Protein AF-A0A936X2A7-F1 (afdb_monomer_lite)

Structure (mmCIF, N/CA/C/O backbone):
data_AF-A0A936X2A7-F1
#
_entry.id   AF-A0A936X2A7-F1
#
loop_
_atom_site.group_PDB
_atom_site.id
_atom_site.type_symbol
_atom_site.label_atom_id
_atom_site.label_alt_id
_atom_site.label_comp_id
_atom_site.label_asym_id
_atom_site.label_entity_id
_atom_site.label_seq_id
_atom_site.pdbx_PDB_ins_code
_atom_site.Cartn_x
_atom_site.Cartn_y
_atom_site.Cartn_z
_atom_site.occupancy
_atom_site.B_iso_or_equiv
_atom_site.auth_seq_id
_atom_site.auth_comp_id
_atom_site.auth_asym_id
_atom_site.auth_atom_id
_atom_site.pdbx_PDB_model_num
ATOM 1 N N . MET A 1 1 ? 14.773 -1.023 -42.904 1.00 54.78 1 MET A N 1
ATOM 2 C CA . MET A 1 1 ? 13.687 -0.505 -42.043 1.00 54.78 1 MET A CA 1
ATOM 3 C C . MET A 1 1 ? 14.053 -0.816 -40.595 1.00 54.78 1 MET A C 1
ATOM 5 O O . MET A 1 1 ? 14.471 -1.934 -40.331 1.00 54.78 1 MET A O 1
ATOM 9 N N . LYS A 1 2 ? 14.035 0.177 -39.703 1.00 66.19 2 LYS A N 1
ATOM 10 C CA . LYS A 1 2 ? 14.426 0.043 -38.287 1.00 66.19 2 LYS A CA 1
ATOM 11 C C . LYS A 1 2 ? 13.314 -0.691 -37.526 1.00 66.19 2 LYS A C 1
ATOM 13 O O . LYS A 1 2 ? 12.154 -0.342 -37.729 1.00 66.19 2 LYS A O 1
ATOM 18 N N . LYS A 1 3 ? 13.641 -1.698 -36.704 1.00 70.62 3 LYS A N 1
ATOM 19 C CA . LYS A 1 3 ? 12.647 -2.423 -35.892 1.00 70.62 3 LYS A CA 1
ATOM 20 C C . LYS A 1 3 ? 12.709 -1.928 -34.448 1.00 70.62 3 LYS A C 1
ATOM 22 O O . LYS A 1 3 ? 13.783 -1.926 -33.846 1.00 70.62 3 LYS A O 1
ATOM 27 N N . ASP A 1 4 ? 11.563 -1.497 -33.926 1.00 74.62 4 ASP A N 1
ATOM 28 C CA . ASP A 1 4 ? 11.406 -0.996 -32.559 1.00 74.62 4 ASP A CA 1
ATOM 29 C C . ASP A 1 4 ? 10.736 -2.071 -31.689 1.00 74.62 4 ASP A C 1
ATOM 31 O O . ASP A 1 4 ? 9.655 -2.570 -32.010 1.00 74.62 4 ASP A O 1
ATOM 35 N N . VAL A 1 5 ? 11.372 -2.413 -30.573 1.00 74.31 5 VAL A N 1
ATOM 36 C CA . VAL A 1 5 ? 10.913 -3.405 -29.596 1.00 74.31 5 VAL A CA 1
ATOM 37 C C . VAL A 1 5 ? 10.869 -2.751 -28.221 1.00 74.31 5 VAL A C 1
ATOM 39 O O . VAL A 1 5 ? 11.749 -1.984 -27.857 1.00 74.31 5 VAL A O 1
ATOM 42 N N . TYR A 1 6 ? 9.847 -3.047 -27.437 1.00 74.50 6 TYR A N 1
ATOM 43 C CA . TYR A 1 6 ? 9.695 -2.601 -26.062 1.00 74.50 6 TYR A CA 1
ATOM 44 C C . TYR A 1 6 ? 10.254 -3.635 -25.104 1.00 74.50 6 TYR A C 1
ATOM 46 O O . TYR A 1 6 ? 9.889 -4.804 -25.170 1.00 74.50 6 TYR A O 1
ATOM 54 N N . PHE A 1 7 ? 11.093 -3.188 -24.181 1.00 76.69 7 PHE A N 1
ATOM 55 C CA . PHE A 1 7 ? 11.526 -3.969 -23.037 1.00 76.69 7 PHE A CA 1
ATOM 56 C C . PHE A 1 7 ? 10.792 -3.507 -21.779 1.00 76.69 7 PHE A C 1
ATOM 58 O O . PHE A 1 7 ? 10.693 -2.306 -21.504 1.00 76.69 7 PHE A O 1
ATOM 65 N N . THR A 1 8 ? 10.300 -4.472 -21.008 1.00 70.06 8 THR A N 1
ATOM 66 C CA . THR A 1 8 ? 9.754 -4.249 -19.669 1.00 70.06 8 THR A CA 1
ATOM 67 C C . THR A 1 8 ? 10.173 -5.385 -18.730 1.00 70.06 8 THR A C 1
ATOM 69 O O . THR A 1 8 ? 9.967 -6.545 -19.079 1.00 70.06 8 THR A O 1
ATOM 72 N N . PRO A 1 9 ? 10.764 -5.095 -17.556 1.00 67.00 9 PRO A N 1
ATOM 73 C CA . PRO A 1 9 ? 11.109 -6.092 -16.547 1.00 67.00 9 PRO A CA 1
ATOM 74 C C . PRO A 1 9 ? 9.924 -6.465 -15.636 1.00 67.00 9 PRO A C 1
ATOM 76 O O . PRO A 1 9 ? 10.032 -7.439 -14.893 1.00 67.00 9 PRO A O 1
ATOM 79 N N . GLY A 1 10 ? 8.808 -5.720 -15.676 1.00 68.62 10 GLY A N 1
ATOM 80 C CA . GLY A 1 10 ? 7.641 -5.927 -14.808 1.00 68.62 10 GLY A CA 1
ATOM 81 C C . GLY A 1 10 ? 6.769 -4.672 -14.645 1.00 68.62 10 GLY A C 1
ATOM 82 O O . GLY A 1 10 ? 6.746 -3.806 -15.518 1.00 68.62 10 GLY A O 1
ATOM 83 N N . PHE A 1 11 ? 6.048 -4.570 -13.525 1.00 64.06 11 PHE A N 1
ATOM 84 C CA . PHE A 1 11 ? 5.190 -3.414 -13.187 1.00 64.06 11 PHE A CA 1
ATOM 85 C C . PHE A 1 11 ? 5.736 -2.562 -12.028 1.00 64.06 11 PHE A C 1
ATOM 87 O O . PHE A 1 11 ? 5.451 -1.370 -11.946 1.00 64.06 11 PHE A O 1
ATOM 94 N N . TYR A 1 12 ? 6.565 -3.155 -11.167 1.00 62.16 12 TYR A N 1
ATOM 95 C CA . TYR A 1 12 ? 6.952 -2.603 -9.868 1.00 62.16 12 TYR A CA 1
ATOM 96 C C . TYR A 1 12 ? 8.445 -2.260 -9.810 1.00 62.16 12 TYR A C 1
ATOM 98 O O . TYR A 1 12 ? 9.231 -2.906 -9.119 1.00 62.16 12 TYR A O 1
ATOM 106 N N . TYR A 1 13 ? 8.868 -1.251 -10.569 1.00 64.62 13 TYR A N 1
ATOM 107 C CA . TYR A 1 13 ? 10.266 -0.822 -10.580 1.00 64.62 13 TYR A CA 1
ATOM 108 C C . TYR A 1 13 ? 10.403 0.684 -10.860 1.00 64.62 13 TYR A C 1
ATOM 110 O O . TYR A 1 13 ? 9.544 1.309 -11.484 1.00 64.62 13 TYR A O 1
ATOM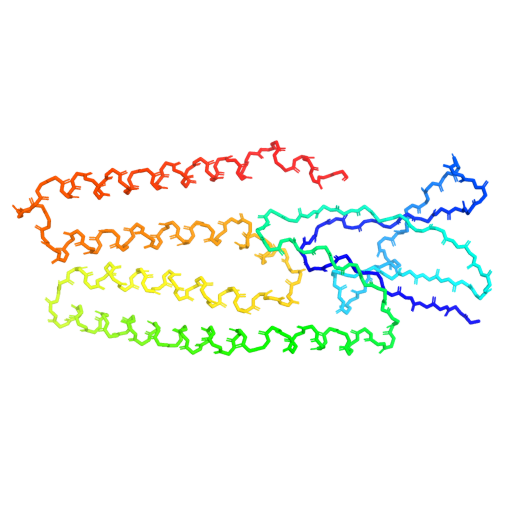 118 N N . ARG A 1 14 ? 11.522 1.263 -10.420 1.00 62.94 14 ARG A N 1
ATOM 119 C CA . ARG A 1 14 ? 11.889 2.677 -10.542 1.00 62.94 14 ARG A CA 1
ATOM 120 C C . ARG A 1 14 ? 13.235 2.815 -11.271 1.00 62.94 14 ARG A C 1
ATOM 122 O O . ARG A 1 14 ? 14.048 1.892 -11.281 1.00 62.94 14 ARG A O 1
ATOM 129 N N . ASN A 1 15 ? 13.460 3.978 -11.885 1.00 59.28 15 ASN A N 1
ATOM 130 C CA . ASN A 1 15 ? 14.743 4.399 -12.470 1.00 59.28 15 ASN A CA 1
ATOM 131 C C . ASN A 1 15 ? 15.360 3.402 -13.467 1.00 59.28 15 ASN A C 1
ATOM 133 O O . ASN A 1 15 ? 16.531 3.056 -13.361 1.00 59.28 15 ASN A O 1
ATOM 137 N N . MET A 1 16 ? 14.585 2.943 -14.461 1.00 67.25 16 MET A N 1
ATOM 138 C CA . MET A 1 16 ? 15.167 2.100 -15.511 1.00 67.25 16 MET A CA 1
ATOM 139 C C . MET A 1 16 ? 16.019 2.907 -16.492 1.00 67.25 16 MET A C 1
ATOM 141 O O . MET A 1 16 ? 15.494 3.787 -17.187 1.00 67.25 16 MET A O 1
ATOM 145 N N . VAL A 1 17 ? 17.279 2.490 -16.625 1.00 66.81 17 VAL A N 1
ATOM 146 C CA . VAL A 1 17 ? 18.242 2.942 -17.634 1.00 66.81 17 VAL A CA 1
ATOM 147 C C . VAL A 1 17 ? 18.672 1.751 -18.492 1.00 66.81 17 VAL A C 1
ATOM 149 O O . VAL A 1 17 ? 19.008 0.687 -17.971 1.00 66.81 17 VAL A O 1
ATOM 152 N N . ILE A 1 18 ? 18.670 1.927 -19.817 1.00 68.44 18 ILE A N 1
ATOM 153 C CA . ILE A 1 18 ? 19.185 0.925 -20.759 1.00 68.44 18 ILE A CA 1
ATOM 154 C C . ILE A 1 18 ? 20.526 1.390 -21.316 1.00 68.44 18 ILE A C 1
ATOM 156 O O . ILE A 1 18 ? 20.650 2.490 -21.856 1.00 68.44 18 ILE A O 1
ATOM 160 N N . TYR A 1 19 ? 21.512 0.507 -21.248 1.00 72.75 19 TYR A N 1
ATOM 161 C CA . TYR A 1 19 ? 22.824 0.664 -21.850 1.00 72.75 19 TYR A CA 1
ATOM 162 C C . TYR A 1 19 ? 22.927 -0.218 -23.090 1.00 72.75 19 TYR A C 1
ATOM 164 O O . TYR A 1 19 ? 22.526 -1.383 -23.072 1.00 72.75 19 TYR A O 1
ATOM 172 N N . LYS A 1 20 ? 23.498 0.324 -24.167 1.00 68.62 20 LYS A N 1
ATOM 173 C CA . LYS A 1 20 ? 23.840 -0.446 -25.369 1.00 68.62 20 LYS A CA 1
ATOM 174 C C . LYS A 1 20 ? 25.332 -0.787 -25.352 1.00 68.62 20 LYS A C 1
ATOM 176 O O . LYS A 1 20 ? 26.160 0.115 -25.240 1.00 68.62 20 LYS A O 1
ATOM 181 N N . GLY A 1 21 ? 25.656 -2.072 -25.470 1.00 65.44 21 GLY A N 1
ATOM 182 C CA . GLY A 1 21 ? 27.010 -2.609 -25.609 1.00 65.44 21 GLY A CA 1
ATOM 183 C C . GLY A 1 21 ? 27.232 -3.250 -26.984 1.00 65.44 21 GLY A C 1
ATOM 184 O O . GLY A 1 21 ? 26.299 -3.772 -27.602 1.00 65.44 21 GLY A O 1
ATOM 185 N N . HIS A 1 22 ? 28.475 -3.206 -27.469 1.00 61.19 22 HIS A N 1
ATOM 186 C CA . HIS A 1 22 ? 28.879 -3.863 -28.715 1.00 61.19 22 HIS A CA 1
ATOM 187 C C . HIS A 1 22 ? 29.393 -5.285 -28.416 1.00 61.19 22 HIS A C 1
ATOM 189 O O . HIS A 1 22 ? 30.193 -5.435 -27.493 1.00 61.19 22 HIS A O 1
ATOM 195 N N . PRO A 1 23 ? 29.005 -6.319 -29.190 1.00 59.12 23 PRO A N 1
ATOM 196 C CA . PRO A 1 23 ? 29.416 -7.710 -28.949 1.00 59.12 23 PRO A CA 1
ATOM 197 C C . PRO A 1 23 ? 30.934 -7.976 -28.902 1.00 59.12 23 PRO A C 1
ATOM 199 O O . PRO A 1 23 ? 31.336 -8.917 -28.230 1.00 59.12 23 PRO A O 1
ATOM 202 N N . ASP A 1 24 ? 31.767 -7.145 -29.543 1.00 57.91 24 ASP A N 1
ATOM 203 C CA . ASP A 1 24 ? 33.228 -7.333 -29.633 1.00 57.91 24 ASP A CA 1
ATOM 204 C C . ASP A 1 24 ? 34.040 -6.479 -28.649 1.00 57.91 24 ASP A C 1
ATOM 206 O O . ASP A 1 24 ? 35.265 -6.573 -28.605 1.00 57.91 24 ASP A O 1
ATOM 210 N N . SER A 1 25 ? 33.397 -5.632 -27.838 1.00 50.56 25 SER A N 1
ATOM 211 C CA . SER A 1 25 ? 34.131 -4.821 -26.870 1.00 50.56 25 SER A CA 1
ATOM 212 C C . SER A 1 25 ? 33.381 -4.683 -25.557 1.00 50.56 25 SER A C 1
ATOM 214 O O . SER A 1 25 ? 32.633 -3.738 -25.315 1.00 50.56 25 SER A O 1
ATOM 216 N N . MET A 1 26 ? 33.646 -5.634 -24.665 1.00 50.66 26 MET A N 1
ATOM 217 C CA . MET A 1 26 ? 33.150 -5.653 -23.286 1.00 50.66 26 MET A CA 1
ATOM 218 C C . MET A 1 26 ? 33.695 -4.483 -22.433 1.00 50.66 26 MET A C 1
ATOM 220 O O . MET A 1 26 ? 33.290 -4.327 -21.286 1.00 50.66 26 MET A O 1
ATOM 224 N N . LYS A 1 27 ? 34.629 -3.671 -22.965 1.00 49.19 27 LYS A N 1
ATOM 225 C CA . LYS A 1 27 ? 35.391 -2.657 -22.211 1.00 49.19 27 LYS A CA 1
ATOM 226 C C . LYS A 1 27 ? 35.275 -1.210 -22.702 1.00 49.19 27 LYS A C 1
ATOM 228 O O . LYS A 1 27 ? 35.757 -0.328 -21.998 1.00 49.19 27 LYS A O 1
ATOM 233 N N . THR A 1 28 ? 34.640 -0.913 -23.836 1.00 44.69 28 THR A N 1
ATOM 234 C CA . THR A 1 28 ? 34.571 0.476 -24.330 1.00 44.69 28 THR A CA 1
ATOM 235 C C . THR A 1 28 ? 33.140 0.969 -24.483 1.00 44.69 28 THR A C 1
ATOM 237 O O . THR A 1 28 ? 32.452 0.686 -25.459 1.00 44.69 28 THR A O 1
ATOM 240 N N . THR A 1 29 ? 32.756 1.777 -23.494 1.00 45.56 29 THR A N 1
ATOM 241 C CA . THR A 1 29 ? 31.684 2.776 -23.542 1.00 45.56 29 THR A CA 1
ATOM 242 C C . THR A 1 29 ? 30.265 2.207 -23.595 1.00 45.56 29 THR A C 1
ATOM 244 O O . THR A 1 29 ? 29.601 2.215 -24.629 1.00 45.56 29 THR A O 1
ATOM 247 N N . PHE A 1 30 ? 29.747 1.821 -22.425 1.00 51.78 30 PHE A N 1
ATOM 248 C CA . PHE A 1 30 ? 28.305 1.750 -22.198 1.00 51.78 30 PHE A CA 1
ATOM 249 C C . PHE A 1 30 ? 27.706 3.132 -22.474 1.00 51.78 30 PHE A C 1
ATOM 251 O O . PHE A 1 30 ? 27.882 4.064 -21.691 1.00 51.78 30 PHE A O 1
ATOM 258 N N . ARG A 1 31 ? 27.024 3.299 -23.608 1.00 54.50 31 ARG A N 1
ATOM 259 C CA . ARG A 1 31 ? 26.248 4.517 -23.851 1.00 54.50 31 ARG A CA 1
ATOM 260 C C . ARG A 1 31 ? 24.855 4.292 -23.287 1.00 54.50 31 ARG A C 1
ATOM 262 O O . ARG A 1 31 ? 24.118 3.441 -23.790 1.00 54.50 31 ARG A O 1
ATOM 269 N N . ALA A 1 32 ? 24.525 5.034 -22.232 1.00 56.69 32 ALA A N 1
ATOM 270 C CA . ALA A 1 32 ? 23.154 5.140 -21.761 1.00 56.69 32 ALA A CA 1
ATOM 271 C C . ALA A 1 32 ? 22.302 5.694 -22.907 1.00 56.69 32 ALA A C 1
ATOM 273 O O . ALA A 1 32 ? 22.632 6.726 -23.500 1.00 56.69 32 ALA A O 1
ATOM 274 N N . LEU A 1 33 ? 21.238 4.980 -23.260 1.00 58.56 33 LEU A N 1
ATOM 275 C CA . LEU A 1 33 ? 20.271 5.476 -24.227 1.00 58.56 33 LEU A CA 1
ATOM 276 C C . LEU A 1 33 ? 19.481 6.608 -23.555 1.00 58.56 33 LEU A C 1
ATOM 278 O O . LEU A 1 33 ? 18.885 6.370 -22.503 1.00 58.56 33 LEU A O 1
ATOM 282 N N . PRO A 1 34 ? 19.479 7.830 -24.118 1.00 55.34 34 PRO A N 1
ATOM 283 C CA . PRO A 1 34 ? 18.803 8.960 -23.498 1.00 55.34 34 PRO A CA 1
ATOM 284 C C . PRO A 1 34 ? 17.306 8.676 -23.348 1.00 55.34 34 PRO A C 1
ATOM 286 O O . PRO A 1 34 ? 16.652 8.205 -24.280 1.00 55.34 34 PRO A O 1
ATOM 289 N N . ASP A 1 35 ? 16.760 9.012 -22.180 1.00 54.41 35 ASP A N 1
ATOM 290 C CA . ASP A 1 35 ? 15.361 8.782 -21.801 1.00 54.41 35 ASP A CA 1
ATOM 291 C C . ASP A 1 35 ? 14.347 9.292 -22.837 1.00 54.41 35 ASP A C 1
ATOM 293 O O . ASP A 1 35 ? 13.286 8.695 -23.000 1.00 54.41 35 ASP A O 1
ATOM 297 N N . SER A 1 36 ? 14.686 10.347 -23.581 1.00 48.66 36 SER A N 1
ATOM 298 C CA . SER A 1 36 ? 13.856 10.940 -24.637 1.00 48.66 36 SER A CA 1
ATOM 299 C C . SER A 1 36 ? 13.591 10.011 -25.829 1.00 48.66 36 SER A C 1
ATOM 301 O O . SER A 1 36 ? 12.626 10.218 -26.558 1.00 48.66 36 SER A O 1
ATOM 303 N N . VAL A 1 37 ? 14.443 9.005 -26.049 1.00 51.38 37 VAL A N 1
ATOM 304 C CA . VAL A 1 37 ? 14.306 8.013 -27.134 1.00 51.38 37 VAL A CA 1
ATOM 305 C C . VAL A 1 37 ? 13.610 6.746 -26.630 1.00 51.38 37 VAL A C 1
ATOM 307 O O . VAL A 1 37 ? 12.943 6.041 -27.385 1.00 51.38 37 VAL A O 1
ATOM 310 N N . THR A 1 38 ? 13.754 6.473 -25.337 1.00 53.88 38 THR A N 1
ATOM 311 C CA . THR A 1 38 ? 13.427 5.186 -24.729 1.00 53.88 38 THR A CA 1
ATOM 312 C C . THR A 1 38 ? 12.080 5.228 -23.995 1.00 53.88 38 THR A C 1
ATOM 314 O O . THR A 1 38 ? 11.368 4.226 -23.984 1.00 53.88 38 THR A O 1
ATOM 317 N N . LYS A 1 39 ? 11.675 6.370 -23.417 1.00 52.72 39 LYS A N 1
ATOM 318 C CA . LYS A 1 39 ? 10.371 6.534 -22.749 1.00 52.72 39 LYS A CA 1
ATOM 319 C C . LYS A 1 39 ? 9.252 6.667 -23.777 1.00 52.72 39 LYS A C 1
ATOM 321 O O . LYS A 1 39 ? 9.244 7.578 -24.600 1.00 52.72 39 LYS A O 1
ATOM 326 N N . SER A 1 40 ? 8.270 5.778 -23.695 1.00 53.84 40 SER A N 1
ATOM 327 C CA . SER A 1 40 ? 7.045 5.886 -24.483 1.00 53.84 40 SER A CA 1
ATOM 328 C C . SER A 1 40 ? 5.927 6.484 -23.650 1.00 53.84 40 SER A C 1
ATOM 330 O O . SER A 1 40 ? 5.723 6.091 -22.504 1.00 53.84 40 SER A O 1
ATOM 332 N N . LYS A 1 41 ? 5.152 7.391 -24.254 1.00 56.38 41 LYS A N 1
ATOM 333 C CA . LYS A 1 41 ? 3.925 7.931 -23.648 1.00 56.38 41 LYS A CA 1
ATOM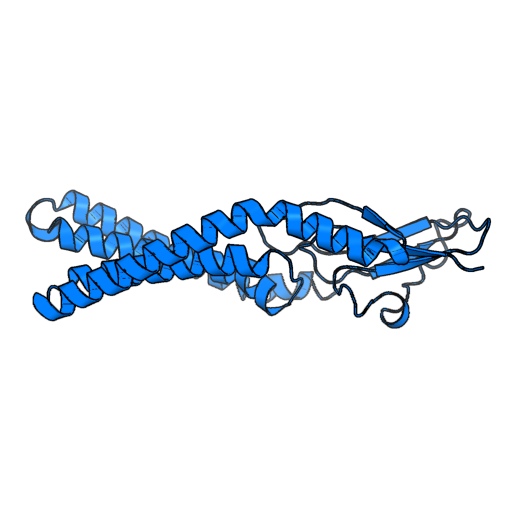 334 C C . LYS A 1 41 ? 2.867 6.850 -23.385 1.00 56.38 41 LYS A C 1
ATOM 336 O O . LYS A 1 41 ? 1.975 7.082 -22.585 1.00 56.38 41 LYS A O 1
ATOM 341 N N . LEU A 1 42 ? 2.947 5.700 -24.066 1.00 55.84 42 LEU A N 1
ATOM 342 C CA . LEU A 1 42 ? 1.970 4.612 -23.939 1.00 55.84 42 LEU A CA 1
ATOM 343 C C . LEU A 1 42 ? 2.159 3.762 -22.679 1.00 55.84 42 LEU A C 1
ATOM 345 O O . LEU A 1 42 ? 1.182 3.214 -22.184 1.00 55.84 42 LEU A O 1
ATOM 349 N N . TYR A 1 43 ? 3.391 3.626 -22.183 1.00 58.97 43 TYR A N 1
ATOM 350 C CA . TYR A 1 43 ? 3.668 2.888 -20.954 1.00 58.97 43 TYR A CA 1
ATOM 351 C C . TYR A 1 43 ? 4.943 3.443 -20.295 1.00 58.97 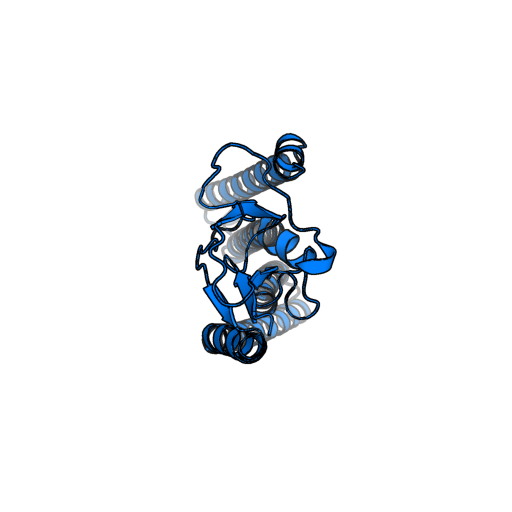43 TYR A C 1
ATOM 353 O O . TYR A 1 43 ? 6.043 3.217 -20.814 1.00 58.97 43 TYR A O 1
ATOM 361 N N . PRO A 1 44 ? 4.829 4.183 -19.175 1.00 60.06 44 PRO A N 1
ATOM 362 C CA . PRO A 1 44 ? 5.982 4.779 -18.491 1.00 60.06 44 PRO A CA 1
ATOM 363 C C . PRO A 1 44 ? 6.922 3.713 -17.900 1.00 60.06 44 PRO A C 1
ATOM 365 O O . PRO A 1 44 ? 8.139 3.925 -17.827 1.00 60.06 44 PRO A O 1
ATOM 368 N N . GLY A 1 45 ? 6.364 2.540 -17.580 1.00 60.47 45 GLY A N 1
ATOM 369 C CA . GLY A 1 45 ? 7.064 1.310 -17.219 1.00 60.47 45 GLY A CA 1
ATOM 370 C C . GLY A 1 45 ? 7.597 0.511 -18.417 1.00 60.47 45 GLY A C 1
ATOM 371 O O . GLY A 1 45 ? 7.756 -0.704 -18.322 1.00 60.47 45 GLY A O 1
ATOM 372 N N . GLY A 1 46 ? 7.874 1.128 -19.561 1.00 62.47 46 GLY A N 1
ATOM 373 C CA . GLY A 1 46 ? 8.518 0.462 -20.693 1.00 62.47 46 GLY A CA 1
ATOM 374 C C . GLY A 1 46 ? 9.676 1.281 -21.238 1.00 62.47 46 GLY A C 1
ATOM 375 O O . GLY A 1 46 ? 9.741 2.505 -21.072 1.00 62.47 46 GLY A O 1
ATOM 376 N N . ARG A 1 47 ? 10.609 0.602 -21.902 1.00 70.31 47 ARG A N 1
ATOM 377 C CA . ARG A 1 47 ? 11.730 1.237 -22.591 1.00 70.31 47 ARG A CA 1
ATOM 378 C C . ARG A 1 47 ? 11.840 0.712 -24.023 1.00 70.31 47 ARG A C 1
ATOM 380 O O . ARG A 1 47 ? 11.933 -0.491 -24.241 1.00 70.31 47 ARG A O 1
ATOM 387 N N . THR A 1 48 ? 11.803 1.616 -24.999 1.00 68.31 48 THR A N 1
ATOM 388 C CA . THR A 1 48 ? 11.930 1.298 -26.427 1.00 68.31 48 THR A CA 1
ATOM 389 C C . THR A 1 48 ? 13.388 1.059 -26.802 1.00 68.31 48 THR A C 1
ATOM 391 O O . THR A 1 48 ? 14.242 1.922 -26.623 1.00 68.31 48 THR A O 1
ATOM 394 N N . ILE A 1 49 ? 13.661 -0.101 -27.376 1.00 74.19 49 ILE A N 1
ATOM 395 C CA . ILE A 1 49 ? 14.934 -0.503 -27.954 1.00 74.19 49 ILE A CA 1
ATOM 396 C C . ILE A 1 49 ? 14.756 -0.558 -29.470 1.00 74.19 49 ILE A C 1
ATOM 398 O O . ILE A 1 49 ? 13.779 -1.114 -29.965 1.00 74.19 49 ILE A O 1
ATOM 402 N N . SER A 1 50 ? 15.715 -0.025 -30.221 1.00 70.00 50 SER A N 1
ATOM 403 C CA . SER A 1 50 ? 15.687 -0.110 -31.679 1.00 70.00 50 SER A CA 1
ATOM 404 C C . SER A 1 50 ? 16.935 -0.772 -32.242 1.00 70.00 50 SER A C 1
ATOM 406 O O . SER A 1 50 ? 18.051 -0.463 -31.817 1.00 70.00 50 SER A O 1
ATOM 408 N N . LEU A 1 51 ? 16.740 -1.620 -33.249 1.00 74.38 51 LEU A N 1
ATOM 409 C CA . LEU A 1 51 ? 17.794 -2.372 -33.932 1.00 74.38 51 LEU A CA 1
ATOM 410 C C . LEU A 1 51 ? 17.678 -2.210 -35.452 1.00 74.38 51 LEU A C 1
ATOM 412 O O . LEU A 1 51 ? 16.571 -2.173 -36.006 1.00 74.38 51 LEU A O 1
ATOM 416 N N . TYR A 1 52 ? 18.823 -2.122 -36.132 1.00 73.38 52 TYR A N 1
ATOM 417 C CA . TYR A 1 52 ? 18.870 -2.216 -37.588 1.00 73.38 52 TYR A CA 1
ATOM 418 C C . TYR A 1 52 ? 18.862 -3.686 -38.049 1.00 73.38 52 TYR A C 1
ATOM 420 O O . TYR A 1 52 ? 19.312 -4.571 -37.320 1.00 73.38 52 TYR A O 1
ATOM 428 N N . PRO A 1 53 ? 18.353 -3.984 -39.260 1.00 70.50 53 PRO A N 1
ATOM 429 C CA . PRO A 1 53 ? 18.367 -5.342 -39.801 1.00 70.50 53 PRO A CA 1
ATOM 430 C C . PRO A 1 53 ? 19.791 -5.915 -39.862 1.00 70.50 53 PRO A C 1
ATOM 432 O O . PRO A 1 53 ? 20.681 -5.283 -40.422 1.00 70.50 53 PRO A O 1
ATOM 435 N N . GLY A 1 54 ? 20.002 -7.102 -39.286 1.00 73.44 54 GLY A N 1
ATOM 436 C CA . GLY A 1 54 ? 21.310 -7.774 -39.242 1.00 73.44 54 GLY A CA 1
ATOM 437 C C . GLY A 1 54 ? 22.267 -7.276 -38.149 1.00 73.44 54 GLY A C 1
ATOM 438 O O . GLY A 1 54 ? 23.327 -7.868 -37.959 1.00 73.44 54 GLY A O 1
ATOM 439 N N . GLU A 1 55 ? 21.899 -6.235 -37.398 1.00 73.81 55 GLU A N 1
ATOM 440 C CA . GLU A 1 55 ? 22.692 -5.729 -36.279 1.00 73.81 55 GLU A CA 1
ATOM 441 C C . GLU A 1 55 ? 22.557 -6.655 -35.060 1.00 73.81 55 GLU A C 1
ATOM 443 O O . GLU A 1 55 ? 21.451 -6.955 -34.605 1.00 73.81 55 GLU A O 1
ATOM 448 N N . LYS A 1 56 ? 23.690 -7.086 -34.497 1.00 72.06 56 LYS A N 1
ATOM 449 C CA . LYS A 1 56 ? 23.745 -7.754 -33.191 1.00 72.06 56 LYS A CA 1
ATOM 450 C C . LYS A 1 56 ? 24.195 -6.735 -32.150 1.00 72.06 56 LYS A C 1
ATOM 452 O O . LYS A 1 56 ? 25.302 -6.214 -32.243 1.00 72.06 56 LYS A O 1
ATOM 457 N N . ALA A 1 57 ? 23.357 -6.466 -31.155 1.00 72.06 57 ALA A N 1
ATOM 458 C CA . ALA A 1 57 ? 23.703 -5.606 -30.027 1.00 72.06 57 ALA A CA 1
ATOM 459 C C . ALA A 1 57 ? 23.332 -6.285 -28.708 1.00 72.06 57 ALA A C 1
ATOM 461 O O . ALA A 1 57 ? 22.357 -7.034 -28.644 1.00 72.06 57 ALA A O 1
ATOM 462 N N . ILE A 1 58 ? 24.109 -6.005 -27.664 1.00 75.31 58 ILE A N 1
ATOM 463 C CA . ILE A 1 58 ? 23.832 -6.465 -26.302 1.00 75.31 58 ILE A CA 1
ATOM 464 C C . ILE A 1 58 ? 23.261 -5.276 -25.533 1.00 75.31 58 ILE A C 1
ATOM 466 O O . ILE A 1 58 ? 23.835 -4.187 -25.559 1.00 75.31 58 ILE A O 1
ATOM 470 N N . PHE A 1 59 ? 22.131 -5.471 -24.859 1.00 73.38 59 PHE A N 1
ATOM 471 C CA . PHE A 1 59 ? 21.514 -4.443 -24.025 1.00 73.38 59 PHE A CA 1
ATOM 472 C C . PHE A 1 59 ? 21.607 -4.847 -22.559 1.00 73.38 59 PHE A C 1
ATOM 474 O O . PHE A 1 59 ? 21.298 -5.983 -22.207 1.00 73.38 59 PHE A O 1
ATOM 481 N N . TYR A 1 60 ? 22.007 -3.902 -21.716 1.00 75.25 60 TYR A N 1
ATOM 482 C CA . TYR A 1 60 ? 22.002 -4.054 -20.266 1.00 75.25 60 TYR A CA 1
ATOM 483 C C . TYR A 1 60 ? 20.948 -3.114 -19.694 1.00 75.25 60 TYR A C 1
ATOM 485 O O . TYR A 1 60 ? 20.925 -1.937 -20.047 1.00 75.25 60 TYR A O 1
ATOM 493 N N . ALA A 1 61 ? 20.075 -3.620 -18.829 1.00 71.50 61 ALA A N 1
ATOM 494 C CA . ALA A 1 61 ? 19.083 -2.812 -18.132 1.00 71.50 61 ALA A CA 1
ATOM 495 C C . ALA A 1 61 ? 19.458 -2.729 -16.651 1.00 71.50 61 ALA A C 1
ATOM 497 O O . ALA A 1 61 ? 19.626 -3.761 -16.005 1.00 71.50 61 ALA A O 1
ATOM 498 N N . SER A 1 62 ? 19.581 -1.509 -16.133 1.00 72.25 62 SER A N 1
ATOM 499 C CA . SER A 1 62 ? 19.642 -1.242 -14.696 1.00 72.25 62 SER A CA 1
ATOM 500 C C . SER A 1 62 ? 18.292 -0.692 -14.261 1.00 72.25 62 SER A C 1
ATOM 502 O O . SER A 1 62 ? 17.751 0.187 -14.933 1.00 72.25 62 SER A O 1
ATOM 504 N N . PHE A 1 63 ? 17.723 -1.236 -13.193 1.00 71.88 63 PHE A N 1
ATOM 505 C CA . PHE A 1 63 ? 16.472 -0.782 -12.594 1.00 71.88 63 PHE A CA 1
ATOM 506 C C . PHE A 1 63 ? 16.446 -1.180 -11.122 1.00 71.88 63 PHE A C 1
ATOM 508 O O . PHE A 1 63 ? 17.051 -2.176 -10.728 1.00 71.88 63 PHE A O 1
ATOM 515 N N . ASN A 1 64 ? 15.698 -0.424 -10.326 1.00 70.44 64 ASN A N 1
ATOM 516 C CA . ASN A 1 64 ? 15.526 -0.697 -8.909 1.00 70.44 64 ASN A CA 1
ATOM 517 C C . ASN A 1 64 ? 14.091 -1.160 -8.652 1.00 70.44 64 ASN A C 1
ATOM 519 O O . ASN A 1 64 ? 13.149 -0.495 -9.076 1.00 70.44 64 ASN A O 1
ATOM 523 N N . PHE A 1 65 ? 13.899 -2.285 -7.967 1.00 67.94 65 PHE A N 1
ATOM 524 C CA . PHE A 1 65 ? 12.561 -2.693 -7.533 1.00 67.94 65 PHE A CA 1
ATOM 525 C C . PHE A 1 65 ? 12.025 -1.729 -6.472 1.00 67.94 65 PHE A C 1
ATOM 527 O O . PHE A 1 65 ? 12.787 -1.239 -5.637 1.00 67.94 65 PHE A O 1
ATOM 534 N N . ILE A 1 66 ? 10.718 -1.467 -6.496 1.00 68.31 66 ILE A N 1
ATOM 535 C CA . ILE A 1 66 ? 10.071 -0.734 -5.399 1.00 68.31 66 ILE A CA 1
ATOM 536 C C . ILE A 1 66 ? 9.979 -1.632 -4.159 1.00 68.31 66 ILE A C 1
ATOM 538 O O . ILE A 1 66 ? 10.066 -2.859 -4.255 1.00 68.31 66 ILE A O 1
ATOM 542 N N . ARG A 1 67 ? 9.799 -1.051 -2.975 1.00 63.81 67 ARG A N 1
ATOM 543 C CA . ARG A 1 67 ? 9.693 -1.822 -1.722 1.00 63.81 67 ARG A CA 1
ATOM 544 C C . ARG A 1 67 ? 8.288 -2.409 -1.529 1.00 63.81 67 ARG A C 1
ATOM 546 O O . ARG A 1 67 ? 7.599 -2.051 -0.585 1.00 63.81 67 ARG A O 1
ATOM 553 N N . THR A 1 68 ? 7.874 -3.318 -2.412 1.00 64.31 68 THR A N 1
ATOM 554 C CA . THR A 1 68 ? 6.624 -4.090 -2.278 1.00 64.31 68 THR A CA 1
ATOM 555 C C . THR A 1 68 ? 6.900 -5.593 -2.183 1.00 64.31 68 THR A C 1
ATOM 557 O O . THR A 1 68 ? 7.898 -6.102 -2.698 1.00 64.31 68 THR A O 1
ATOM 560 N N . ASN A 1 69 ? 5.980 -6.324 -1.551 1.00 59.09 69 ASN A N 1
ATOM 561 C CA . ASN A 1 69 ? 5.976 -7.791 -1.533 1.00 59.09 69 ASN A CA 1
ATOM 562 C C . ASN A 1 69 ? 5.527 -8.397 -2.879 1.00 59.09 69 ASN A C 1
ATOM 564 O O . ASN A 1 69 ? 5.691 -9.593 -3.097 1.00 59.09 69 ASN A O 1
ATOM 568 N N . ALA A 1 70 ? 4.991 -7.582 -3.795 1.00 60.88 70 ALA A N 1
ATOM 569 C CA . ALA A 1 70 ? 4.525 -7.992 -5.122 1.00 60.88 70 ALA A CA 1
ATOM 570 C C . ALA A 1 70 ? 5.585 -7.847 -6.239 1.00 60.88 70 ALA A C 1
ATOM 572 O O . ALA A 1 70 ? 5.241 -7.778 -7.423 1.00 60.88 70 ALA A O 1
ATOM 573 N N . ASN A 1 71 ? 6.877 -7.786 -5.894 1.00 63.00 71 ASN A N 1
ATOM 574 C CA . ASN A 1 71 ? 7.954 -7.670 -6.877 1.00 63.00 71 ASN A CA 1
ATOM 575 C C . ASN A 1 71 ? 8.076 -8.945 -7.716 1.00 63.00 71 ASN A C 1
ATOM 577 O O . ASN A 1 71 ? 8.707 -9.918 -7.311 1.00 63.00 71 ASN A O 1
ATOM 581 N N . ASN A 1 72 ? 7.510 -8.914 -8.919 1.00 63.56 72 ASN A N 1
ATOM 582 C CA . ASN A 1 72 ? 7.675 -9.967 -9.908 1.00 63.56 72 ASN A CA 1
ATOM 583 C C . ASN A 1 72 ? 8.613 -9.505 -11.022 1.00 63.56 72 ASN A C 1
ATOM 585 O O . ASN A 1 72 ? 8.372 -8.489 -11.678 1.00 63.56 72 ASN A O 1
ATOM 589 N N . TYR A 1 73 ? 9.673 -10.283 -11.246 1.00 70.06 73 TYR A N 1
ATOM 590 C CA . TYR A 1 73 ? 10.556 -10.119 -12.393 1.00 70.06 73 TYR A CA 1
ATOM 591 C C . TYR A 1 73 ? 10.046 -10.970 -13.555 1.00 70.06 73 TYR A C 1
ATOM 593 O O . TYR A 1 73 ? 10.261 -12.179 -13.606 1.00 70.06 73 TYR A O 1
ATOM 601 N N . THR A 1 74 ? 9.350 -10.333 -14.492 1.00 71.25 74 THR A N 1
ATOM 602 C CA . THR A 1 74 ? 8.796 -10.987 -15.684 1.00 71.25 74 THR A CA 1
ATOM 603 C C . THR A 1 74 ? 9.233 -10.212 -16.922 1.00 71.25 74 THR A C 1
ATOM 605 O O . THR A 1 74 ? 8.437 -9.446 -17.477 1.00 71.25 74 THR A O 1
ATOM 608 N N . PRO A 1 75 ? 10.506 -10.349 -17.339 1.00 77.75 75 PRO A N 1
ATOM 609 C CA . PRO A 1 75 ? 11.027 -9.615 -18.478 1.00 77.75 75 PRO A CA 1
ATOM 610 C C . PRO A 1 75 ? 10.295 -10.021 -19.757 1.00 77.75 75 PRO A C 1
ATOM 612 O O . PRO A 1 75 ? 10.240 -11.197 -20.115 1.00 77.75 75 PRO A O 1
ATOM 615 N N . ALA A 1 76 ? 9.752 -9.034 -20.462 1.00 75.75 76 ALA A N 1
ATOM 616 C CA . ALA A 1 76 ? 9.088 -9.217 -21.740 1.00 75.75 76 ALA A CA 1
ATOM 617 C C . ALA A 1 76 ? 9.689 -8.283 -22.794 1.00 75.75 76 ALA A C 1
ATOM 619 O O . ALA A 1 76 ? 9.926 -7.096 -22.550 1.00 75.75 76 ALA A O 1
ATOM 620 N N . LEU A 1 77 ? 9.912 -8.844 -23.982 1.00 78.75 77 LEU A N 1
ATOM 621 C CA . LEU A 1 77 ? 10.230 -8.109 -25.200 1.00 78.75 77 LEU A CA 1
ATOM 622 C C . LEU A 1 77 ? 8.978 -8.101 -26.071 1.00 78.75 77 LEU A C 1
ATOM 624 O O . LEU A 1 77 ? 8.516 -9.153 -26.508 1.00 78.75 77 LEU A O 1
ATOM 628 N N . VAL A 1 78 ? 8.411 -6.922 -26.290 1.00 79.00 78 VAL A N 1
ATOM 629 C CA . VAL A 1 78 ? 7.126 -6.751 -26.971 1.00 79.00 78 VAL A CA 1
ATOM 630 C C . VAL A 1 78 ? 7.322 -5.872 -28.191 1.00 79.00 78 VAL A C 1
ATOM 632 O O . VAL A 1 78 ? 7.856 -4.773 -28.106 1.00 79.00 78 VAL A O 1
ATOM 635 N N . GLU A 1 79 ? 6.898 -6.335 -29.356 1.00 79.62 79 GLU A N 1
ATOM 636 C CA . GLU A 1 79 ? 6.950 -5.519 -30.566 1.00 79.62 79 GLU A CA 1
ATOM 637 C C . GLU A 1 79 ? 6.003 -4.310 -30.455 1.00 79.62 79 GLU A C 1
ATOM 639 O O . GLU A 1 79 ? 4.929 -4.401 -29.859 1.00 79.62 79 GLU A O 1
ATOM 644 N N . LYS A 1 80 ? 6.407 -3.158 -31.009 1.00 76.50 80 LYS A N 1
ATOM 645 C CA . LYS A 1 80 ? 5.695 -1.874 -30.864 1.00 76.50 80 LYS A CA 1
ATOM 646 C C . LYS A 1 80 ? 4.204 -1.953 -31.192 1.00 76.50 80 LYS A C 1
ATOM 648 O O . LYS A 1 80 ? 3.395 -1.395 -30.451 1.00 76.50 80 LYS A O 1
ATOM 653 N N . ASP A 1 81 ? 3.850 -2.671 -32.250 1.00 78.25 81 ASP A N 1
ATOM 654 C CA . ASP A 1 81 ? 2.460 -2.798 -32.698 1.00 78.25 81 ASP A CA 1
ATOM 655 C C . ASP A 1 81 ? 1.627 -3.693 -31.766 1.00 78.25 81 ASP A C 1
ATOM 657 O O . ASP A 1 81 ? 0.424 -3.492 -31.604 1.00 78.25 81 ASP A O 1
ATOM 661 N N . PHE A 1 82 ? 2.283 -4.615 -31.057 1.00 78.94 82 PHE A N 1
ATOM 662 C CA . PHE A 1 82 ? 1.661 -5.524 -30.095 1.00 78.94 82 PHE A CA 1
ATOM 663 C C . PHE A 1 82 ? 1.626 -4.975 -28.666 1.00 78.94 82 PHE A C 1
ATOM 665 O O . PHE A 1 82 ? 0.982 -5.573 -27.805 1.00 78.94 82 PHE A O 1
ATOM 672 N N . LEU A 1 83 ? 2.256 -3.826 -28.394 1.00 74.38 83 LEU A N 1
ATOM 673 C CA . LEU A 1 83 ? 2.323 -3.248 -27.050 1.00 74.38 83 LEU A CA 1
ATOM 674 C C . LEU A 1 83 ? 0.932 -3.017 -26.446 1.00 74.38 83 LEU A C 1
ATOM 676 O O . LEU A 1 83 ? 0.694 -3.372 -25.296 1.00 74.38 83 LEU A O 1
ATOM 680 N N . LYS A 1 84 ? -0.006 -2.469 -27.228 1.00 76.69 84 LYS A N 1
ATOM 681 C CA . LYS A 1 84 ? -1.381 -2.222 -26.763 1.00 76.69 84 LYS A CA 1
ATOM 682 C C . LYS A 1 84 ? -2.092 -3.520 -26.382 1.00 76.69 84 LYS A C 1
ATOM 684 O O . LYS A 1 84 ? -2.710 -3.588 -25.324 1.00 76.69 84 LYS A O 1
ATOM 689 N N . HIS A 1 85 ? -1.956 -4.546 -27.219 1.00 80.62 85 HIS A N 1
ATOM 690 C CA . HIS A 1 85 ? -2.539 -5.860 -26.971 1.00 80.62 85 HIS A CA 1
ATOM 691 C C . HIS A 1 85 ? -1.913 -6.529 -25.740 1.00 80.62 85 HIS A C 1
ATOM 693 O O . HIS A 1 85 ? -2.614 -7.129 -24.929 1.00 80.62 85 HIS A O 1
ATOM 699 N N . TRP A 1 86 ? -0.596 -6.400 -25.562 1.00 78.75 86 TRP A N 1
ATOM 700 C CA . TRP A 1 86 ? 0.099 -6.926 -24.390 1.00 78.75 86 TRP A CA 1
ATOM 701 C C . TRP A 1 86 ? -0.382 -6.252 -23.100 1.00 78.75 86 TRP A C 1
ATOM 703 O O . TRP A 1 86 ? -0.740 -6.957 -22.162 1.00 78.75 86 TRP A O 1
ATOM 713 N N . ILE A 1 87 ? -0.495 -4.918 -23.073 1.00 74.25 87 ILE A N 1
ATOM 714 C CA . ILE A 1 87 ? -1.042 -4.177 -21.921 1.00 74.25 87 ILE A CA 1
ATOM 715 C C . ILE A 1 87 ? -2.472 -4.644 -21.605 1.00 74.25 87 ILE A C 1
ATOM 717 O O . ILE A 1 87 ? -2.786 -4.930 -20.451 1.00 74.25 87 ILE A O 1
ATOM 721 N N . GLN A 1 88 ? -3.327 -4.785 -22.623 1.00 76.56 88 GLN A N 1
ATOM 722 C CA . GLN A 1 88 ? -4.691 -5.300 -22.452 1.00 76.56 88 GLN A CA 1
ATOM 723 C C . GLN A 1 88 ? -4.705 -6.726 -21.895 1.00 76.56 88 GLN A C 1
ATOM 725 O O . GLN A 1 88 ? -5.459 -7.011 -20.973 1.00 76.56 88 GLN A O 1
ATOM 730 N N . THR A 1 89 ? -3.838 -7.606 -22.396 1.00 78.25 89 THR A N 1
ATOM 731 C CA . THR A 1 89 ? -3.732 -8.996 -21.923 1.00 78.25 89 THR A CA 1
ATOM 732 C C . THR A 1 89 ? -3.337 -9.056 -20.448 1.00 78.25 89 THR A C 1
ATOM 734 O O . THR A 1 89 ? -3.864 -9.878 -19.703 1.00 78.25 89 THR A O 1
ATOM 737 N N . GLN A 1 90 ? -2.424 -8.186 -20.011 1.00 71.56 90 GLN A N 1
ATOM 738 C CA . GLN A 1 90 ? -2.031 -8.115 -18.603 1.00 71.56 90 GLN A CA 1
ATOM 739 C C . GLN A 1 90 ? -3.173 -7.589 -17.727 1.00 71.56 90 GLN A C 1
ATOM 741 O O . GLN A 1 90 ? -3.428 -8.153 -16.668 1.00 71.56 90 GLN A O 1
ATOM 746 N N . LYS A 1 91 ? -3.924 -6.589 -18.203 1.00 71.12 91 LYS A N 1
ATOM 747 C CA . LYS A 1 91 ? -5.113 -6.081 -17.506 1.00 71.12 91 LYS A CA 1
ATOM 748 C C . LYS A 1 91 ? -6.204 -7.151 -17.358 1.00 71.12 91 LYS A C 1
ATOM 750 O O . LYS A 1 91 ? -6.739 -7.324 -16.272 1.00 71.12 91 LYS A O 1
ATOM 755 N N . ILE A 1 92 ? -6.468 -7.927 -18.412 1.00 72.69 92 ILE A N 1
ATOM 756 C CA . ILE A 1 92 ? -7.448 -9.031 -18.397 1.00 72.69 92 ILE A CA 1
ATOM 757 C C . ILE A 1 92 ? -7.067 -10.114 -17.372 1.00 72.69 92 ILE A C 1
ATOM 759 O O . ILE A 1 92 ? -7.936 -10.732 -16.768 1.00 72.69 92 ILE A O 1
ATOM 763 N N . ARG A 1 93 ? -5.769 -10.348 -17.128 1.00 68.00 93 ARG A N 1
ATOM 764 C CA . ARG A 1 93 ? -5.326 -11.310 -16.102 1.00 68.00 93 ARG A CA 1
ATOM 765 C C . ARG A 1 93 ? -5.624 -10.850 -14.672 1.00 68.00 93 ARG A C 1
ATOM 767 O O . ARG A 1 93 ? -5.819 -11.705 -13.814 1.00 68.00 93 ARG A O 1
ATOM 774 N N . ALA A 1 94 ? -5.640 -9.542 -14.421 1.00 67.00 94 ALA A N 1
ATOM 775 C CA . ALA A 1 94 ? -5.963 -8.964 -13.114 1.00 67.00 94 ALA A CA 1
ATOM 776 C C . ALA A 1 94 ? -7.482 -8.822 -12.880 1.00 67.00 94 ALA A C 1
ATOM 778 O O . ALA A 1 94 ? -7.942 -8.892 -11.742 1.00 67.00 94 ALA A O 1
ATOM 779 N N . GLU A 1 95 ? -8.263 -8.730 -13.960 1.00 71.81 95 GLU A N 1
ATOM 780 C CA . GLU A 1 95 ? -9.704 -8.456 -13.946 1.00 71.81 95 GLU A CA 1
ATOM 781 C C . GLU A 1 95 ? -10.543 -9.354 -13.005 1.00 71.81 95 GLU A C 1
ATOM 783 O O . GLU A 1 95 ? -11.392 -8.818 -12.290 1.00 71.81 95 GLU A O 1
ATOM 788 N N . PRO A 1 96 ? -10.328 -10.685 -12.901 1.00 74.00 96 PRO A N 1
ATOM 789 C CA . PRO A 1 96 ? -11.130 -11.516 -11.999 1.00 74.00 96 PRO A CA 1
ATOM 790 C C . PRO A 1 96 ? -10.931 -11.164 -10.518 1.00 74.00 96 PRO A C 1
ATOM 792 O O . PRO A 1 96 ? -11.885 -11.189 -9.740 1.00 74.00 96 PRO A O 1
ATOM 795 N N . LEU A 1 97 ? -9.696 -10.829 -10.127 1.00 75.00 97 LEU A N 1
ATOM 796 C CA . LEU A 1 97 ? -9.373 -10.416 -8.759 1.00 75.00 97 LEU A CA 1
ATOM 797 C C . LEU A 1 97 ? -9.936 -9.024 -8.466 1.00 75.00 97 LEU A C 1
ATOM 799 O O . LEU A 1 97 ? -10.397 -8.775 -7.349 1.00 75.00 97 LEU A O 1
ATOM 803 N N . ASP A 1 98 ? -9.965 -8.155 -9.476 1.00 81.00 98 ASP A N 1
ATOM 804 C CA . ASP A 1 98 ? -10.541 -6.820 -9.365 1.00 81.00 98 ASP A CA 1
ATOM 805 C C . ASP A 1 98 ? -12.054 -6.868 -9.146 1.00 81.00 98 ASP A C 1
ATOM 807 O O . ASP A 1 98 ? -12.569 -6.238 -8.224 1.00 81.00 98 ASP A O 1
ATOM 811 N N . ILE A 1 99 ? -12.774 -7.689 -9.918 1.00 84.25 99 ILE A N 1
ATOM 812 C CA . ILE A 1 99 ? -14.228 -7.856 -9.773 1.00 84.25 99 ILE A CA 1
ATOM 813 C C . ILE A 1 99 ? -14.587 -8.310 -8.352 1.00 84.25 99 ILE A C 1
ATOM 815 O O . ILE A 1 99 ? -15.469 -7.726 -7.720 1.00 84.25 99 ILE A O 1
ATOM 819 N N . ILE A 1 100 ? -13.891 -9.323 -7.826 1.00 86.88 100 ILE A N 1
ATOM 820 C CA . ILE A 1 100 ? -14.129 -9.826 -6.464 1.00 86.88 100 ILE A CA 1
ATOM 821 C C . ILE A 1 100 ? -13.837 -8.729 -5.433 1.00 86.88 100 ILE A C 1
ATOM 823 O O . ILE A 1 100 ? -14.643 -8.498 -4.529 1.00 86.88 100 ILE A O 1
ATOM 827 N N . SER A 1 101 ? -12.718 -8.021 -5.590 1.00 85.69 101 SER A N 1
ATOM 828 C CA . SER A 1 101 ? -12.310 -6.939 -4.690 1.00 85.69 101 SER A CA 1
ATOM 829 C C . SER A 1 101 ? -13.325 -5.794 -4.671 1.00 85.69 101 SER A C 1
ATOM 831 O O . SER A 1 101 ? -13.665 -5.297 -3.597 1.00 85.69 101 SER A O 1
ATOM 833 N N . TYR A 1 102 ? -13.884 -5.418 -5.825 1.00 87.44 102 TYR A N 1
ATOM 834 C CA . TYR A 1 102 ? -14.926 -4.393 -5.912 1.00 87.44 102 TYR A CA 1
ATOM 835 C C . TYR A 1 102 ? -16.239 -4.821 -5.259 1.00 87.44 102 TYR A C 1
ATOM 837 O O . TYR A 1 102 ? -16.859 -4.017 -4.561 1.00 87.44 102 TYR A O 1
ATOM 845 N N . VAL A 1 103 ? -16.652 -6.081 -5.420 1.00 90.31 103 VAL A N 1
ATOM 846 C CA . VAL A 1 103 ? -17.850 -6.60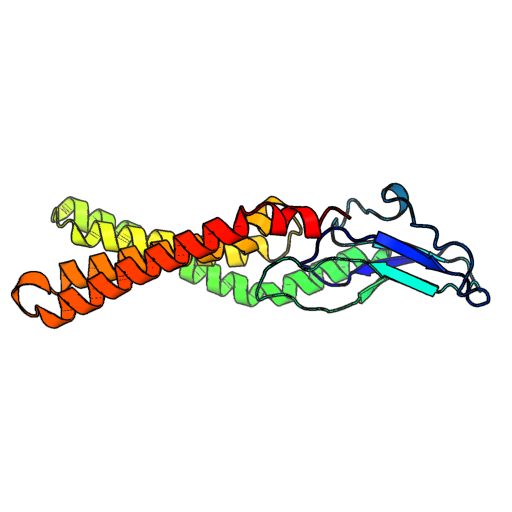3 -4.745 1.00 90.31 103 VAL A CA 1
ATOM 847 C C . VAL A 1 103 ? -17.661 -6.588 -3.228 1.00 90.31 103 VAL A C 1
ATOM 849 O O . VAL A 1 103 ? -18.529 -6.093 -2.509 1.00 90.31 103 VAL A O 1
ATOM 852 N N . ILE A 1 104 ? -16.513 -7.061 -2.732 1.00 89.44 104 ILE A N 1
ATOM 853 C CA . ILE A 1 104 ? -16.196 -7.049 -1.296 1.00 89.44 104 ILE A CA 1
ATOM 854 C C . ILE A 1 104 ? -16.148 -5.612 -0.764 1.00 89.44 104 ILE A C 1
ATOM 856 O O . ILE A 1 104 ? -16.740 -5.327 0.274 1.00 89.44 104 ILE A O 1
ATOM 860 N N . SER A 1 105 ? -15.505 -4.696 -1.490 1.00 89.12 105 SER A N 1
ATOM 861 C CA . SER A 1 105 ? -15.461 -3.270 -1.150 1.00 89.12 105 SER A CA 1
ATOM 862 C C . SER A 1 105 ? -16.869 -2.665 -1.051 1.00 89.12 105 SER A C 1
ATOM 864 O O . SER A 1 105 ? -17.174 -1.969 -0.083 1.00 89.12 105 SER A O 1
ATOM 866 N N . GLY A 1 106 ? -17.767 -2.999 -1.983 1.00 89.12 106 GLY A N 1
ATOM 867 C CA . GLY A 1 106 ? -19.168 -2.576 -1.939 1.00 89.12 106 GLY A CA 1
ATOM 868 C C . GLY A 1 106 ? -19.927 -3.121 -0.725 1.00 89.12 106 GLY A C 1
ATOM 869 O O . GLY A 1 106 ? -20.651 -2.375 -0.067 1.00 89.12 106 GLY A O 1
ATOM 870 N N . ILE A 1 107 ? -19.729 -4.396 -0.377 1.00 91.69 107 ILE A N 1
ATOM 871 C CA . ILE A 1 107 ? -20.335 -5.002 0.820 1.00 91.69 107 ILE A CA 1
ATOM 872 C C . ILE A 1 107 ? -19.824 -4.308 2.087 1.00 91.69 107 ILE A C 1
ATOM 874 O O . ILE A 1 107 ? -20.624 -3.930 2.941 1.00 91.69 107 ILE A O 1
ATOM 878 N N . LEU A 1 108 ? -18.513 -4.083 2.200 1.00 90.00 108 LEU A N 1
ATOM 879 C CA . LEU A 1 108 ? -17.925 -3.379 3.340 1.00 90.00 108 LEU A CA 1
ATOM 880 C C . LEU A 1 108 ? -18.445 -1.940 3.446 1.00 90.00 108 LEU A C 1
ATOM 882 O O . LEU A 1 108 ? -18.746 -1.485 4.548 1.00 90.00 108 LEU A O 1
ATOM 886 N N . LEU A 1 109 ? -18.646 -1.249 2.321 1.00 91.38 109 LEU A N 1
ATOM 887 C CA . LEU A 1 109 ? -19.252 0.081 2.306 1.00 91.38 109 LEU A CA 1
ATOM 888 C C . LEU A 1 109 ? -20.683 0.069 2.865 1.00 91.38 109 LEU A C 1
ATOM 890 O O . LEU A 1 109 ? -21.044 0.932 3.667 1.00 91.38 109 LEU A O 1
ATOM 894 N N . LEU A 1 110 ? -21.487 -0.935 2.508 1.00 91.75 110 LEU A N 1
ATOM 895 C CA . LEU A 1 110 ? -22.813 -1.120 3.101 1.00 91.75 110 LEU A CA 1
ATOM 896 C C . LEU A 1 110 ? -22.724 -1.390 4.610 1.00 91.75 110 LEU A C 1
ATOM 898 O O . LEU A 1 110 ? -23.525 -0.845 5.369 1.00 91.75 110 LEU A O 1
ATOM 902 N N . MET A 1 111 ? -21.731 -2.159 5.070 1.00 89.06 111 MET A N 1
ATOM 903 C CA . MET A 1 111 ? -21.495 -2.390 6.503 1.00 89.06 111 MET A CA 1
ATOM 904 C C . MET A 1 111 ? -21.085 -1.110 7.249 1.00 89.06 111 MET A C 1
ATOM 906 O O . MET A 1 111 ? -21.489 -0.911 8.399 1.00 89.06 111 MET A O 1
ATOM 910 N N . ILE A 1 112 ? -20.342 -0.205 6.603 1.00 91.38 112 ILE A N 1
ATOM 911 C CA . ILE A 1 112 ? -20.025 1.123 7.151 1.00 91.38 112 ILE A CA 1
ATOM 912 C C . ILE A 1 112 ? -21.313 1.933 7.323 1.00 91.38 112 ILE A C 1
ATOM 914 O O . ILE A 1 112 ? -21.572 2.442 8.411 1.00 91.38 112 ILE A O 1
ATOM 918 N N . PHE A 1 113 ? -22.163 2.012 6.295 1.00 91.12 113 PHE A N 1
ATOM 919 C CA . PHE A 1 113 ? -23.428 2.746 6.405 1.00 91.12 113 PHE A CA 1
ATOM 920 C C . PHE A 1 113 ? -24.370 2.139 7.444 1.00 91.12 113 PHE A C 1
ATOM 922 O O . PHE A 1 113 ? -24.974 2.874 8.224 1.00 91.12 113 PHE A O 1
ATOM 929 N N . TYR A 1 114 ? -24.454 0.810 7.501 1.00 89.56 114 TYR A N 1
ATOM 930 C CA . TYR A 1 114 ? -25.229 0.105 8.515 1.00 89.56 114 TYR A CA 1
ATOM 931 C C . TYR A 1 114 ? -24.736 0.435 9.930 1.00 89.56 114 TYR A C 1
ATOM 933 O O . TYR A 1 114 ? -25.524 0.852 10.776 1.00 89.56 114 TYR A O 1
ATOM 941 N N . SER A 1 115 ? -23.431 0.318 10.187 1.00 86.81 115 SER A N 1
ATOM 942 C CA . SER A 1 115 ? -22.866 0.609 11.511 1.00 86.81 115 SER A CA 1
ATOM 943 C C . SER A 1 115 ? -23.016 2.080 11.914 1.00 86.81 115 SER A C 1
ATOM 945 O O . SER A 1 115 ? -23.335 2.360 13.070 1.00 86.81 115 SER A O 1
ATOM 947 N N . LEU A 1 116 ? -22.900 3.021 10.971 1.00 87.25 116 LEU A N 1
ATOM 948 C CA . LEU A 1 116 ? -23.185 4.439 11.216 1.00 87.25 116 LEU A CA 1
ATOM 949 C C . LEU A 1 116 ? -24.668 4.699 11.518 1.00 87.25 116 LEU A C 1
ATOM 951 O O . LEU A 1 116 ? -24.983 5.483 12.414 1.00 87.25 116 LEU A O 1
ATOM 955 N N . ALA A 1 117 ? -25.589 4.028 10.825 1.00 89.25 117 ALA A N 1
ATOM 956 C CA . ALA A 1 117 ? -27.020 4.141 11.099 1.00 89.25 117 ALA A CA 1
ATOM 957 C C . ALA A 1 117 ? -27.379 3.597 12.492 1.00 89.25 117 ALA A C 1
ATOM 959 O O . ALA A 1 117 ? -28.151 4.223 13.222 1.00 89.25 117 ALA A O 1
ATOM 960 N N . VAL A 1 118 ? -26.780 2.470 12.891 1.00 85.25 118 VAL A N 1
ATOM 961 C CA . VAL A 1 118 ? -26.931 1.901 14.240 1.00 85.25 118 VAL A CA 1
ATOM 962 C C . VAL A 1 118 ? -26.332 2.832 15.296 1.00 85.25 118 VAL A C 1
ATOM 964 O O . VAL A 1 118 ? -26.931 3.024 16.355 1.00 85.25 118 VAL A O 1
ATOM 967 N N . PHE A 1 119 ? -25.194 3.467 15.009 1.00 85.88 119 PHE A N 1
ATOM 968 C CA . PHE A 1 119 ? -24.609 4.473 15.892 1.00 85.88 119 PHE A CA 1
ATOM 969 C C . PHE A 1 119 ? -25.539 5.676 16.096 1.00 85.88 119 PHE A C 1
ATOM 971 O O . PHE A 1 119 ? -25.712 6.123 17.227 1.00 85.88 119 PHE A O 1
ATOM 978 N N . LEU A 1 120 ? -26.177 6.177 15.035 1.00 86.38 120 LEU A N 1
ATOM 979 C CA . LEU A 1 120 ? -27.126 7.290 15.132 1.00 86.38 120 LEU A CA 1
ATOM 980 C C . LEU A 1 120 ? -28.356 6.944 15.987 1.00 86.38 120 LEU A C 1
ATOM 982 O O . LEU A 1 120 ? -28.849 7.808 16.709 1.00 86.38 120 LEU A O 1
ATOM 986 N N . GLN A 1 121 ? -28.821 5.692 15.937 1.00 83.50 121 GLN A N 1
ATOM 987 C CA . GLN A 1 121 ? -29.982 5.226 16.704 1.00 83.50 121 GLN A CA 1
ATOM 988 C C . GLN A 1 121 ? -29.646 4.940 18.174 1.00 83.50 121 GLN A C 1
ATOM 990 O O . GLN A 1 121 ? -30.336 5.421 19.068 1.00 83.50 121 GLN A O 1
ATOM 995 N N . ASN A 1 122 ? -28.571 4.190 18.430 1.00 82.19 122 ASN A N 1
ATOM 996 C CA . ASN A 1 122 ? -28.245 3.688 19.769 1.00 82.19 122 ASN A CA 1
ATOM 997 C C . ASN A 1 122 ? -27.216 4.549 20.522 1.00 82.19 122 ASN A C 1
ATOM 999 O O . ASN A 1 122 ? -27.026 4.359 21.717 1.00 82.19 122 ASN A O 1
ATOM 1003 N N . LYS A 1 123 ? -26.517 5.476 19.845 1.00 77.44 123 LYS A N 1
ATOM 1004 C CA . LYS A 1 123 ? -25.390 6.281 20.373 1.00 77.44 123 LYS A CA 1
ATOM 1005 C C . LYS A 1 123 ? -24.232 5.468 20.979 1.00 77.44 123 LYS A C 1
ATOM 1007 O O . LYS A 1 123 ? -23.365 6.028 21.654 1.00 77.44 123 LYS A O 1
ATOM 1012 N N . ASN A 1 124 ? -24.158 4.169 20.688 1.00 77.56 124 ASN A N 1
ATOM 1013 C CA . ASN A 1 124 ? -23.091 3.287 21.159 1.00 77.56 124 ASN A CA 1
ATOM 1014 C C . ASN A 1 124 ? -21.807 3.509 20.358 1.00 77.56 124 ASN A C 1
ATOM 1016 O O . ASN A 1 124 ? -21.715 3.134 19.190 1.00 77.56 124 ASN A O 1
ATOM 1020 N N . LYS A 1 125 ? -20.793 4.089 21.008 1.00 78.50 125 LYS A N 1
ATOM 1021 C CA . LYS A 1 125 ? -19.503 4.465 20.395 1.00 78.50 125 LYS A CA 1
ATOM 1022 C C . LYS A 1 125 ? -18.753 3.291 19.754 1.00 78.50 125 LYS A C 1
ATOM 1024 O O . LYS A 1 125 ? -17.922 3.505 18.881 1.00 78.50 125 LYS A O 1
ATOM 1029 N N . GLU A 1 126 ? -19.080 2.064 20.139 1.00 80.31 126 GLU A N 1
ATOM 1030 C CA . GLU A 1 126 ? -18.488 0.824 19.624 1.00 80.31 126 GLU A CA 1
ATOM 1031 C C . GLU A 1 126 ? -18.637 0.699 18.107 1.00 80.31 126 GLU A C 1
ATOM 1033 O O . GLU A 1 126 ? -17.681 0.388 17.397 1.00 80.31 126 GLU A O 1
ATOM 1038 N N . PHE A 1 127 ? -19.816 1.049 17.591 1.00 83.56 127 PHE A N 1
ATOM 1039 C CA . PHE A 1 127 ? -20.104 0.974 16.161 1.00 83.56 127 PHE A CA 1
ATOM 1040 C C . PHE A 1 127 ? -19.292 1.985 15.340 1.00 83.56 127 PHE A C 1
ATOM 1042 O O . PHE A 1 127 ? -19.056 1.752 14.156 1.00 83.56 127 PHE A O 1
ATOM 1049 N N . VAL A 1 128 ? -18.791 3.061 15.960 1.00 84.12 128 VAL A N 1
ATOM 1050 C CA . VAL A 1 128 ? -17.878 4.006 15.298 1.00 84.12 128 VAL A CA 1
ATOM 1051 C C . VAL A 1 128 ? -16.522 3.350 15.053 1.00 84.12 128 VAL A C 1
ATOM 1053 O O . VAL A 1 128 ? -16.009 3.428 13.938 1.00 84.12 128 VAL A O 1
ATOM 1056 N N . TYR A 1 129 ? -15.965 2.652 16.048 1.00 84.81 129 TYR A N 1
ATOM 1057 C CA . TYR A 1 129 ? -14.692 1.935 15.893 1.00 84.81 129 TYR A CA 1
ATOM 1058 C C . TYR A 1 129 ? -14.791 0.833 14.836 1.00 84.81 129 TYR A C 1
ATOM 1060 O O . TYR A 1 129 ? -13.895 0.696 14.003 1.00 84.81 129 TYR A O 1
ATOM 1068 N N . TYR A 1 130 ? -15.921 0.125 14.798 1.00 86.69 130 TYR A N 1
ATOM 1069 C CA . TYR A 1 130 ? -16.205 -0.842 13.742 1.00 86.69 130 TYR A CA 1
ATOM 1070 C C . TYR A 1 130 ? -16.266 -0.193 12.351 1.00 86.69 130 TYR A C 1
ATOM 1072 O O . TYR A 1 130 ? -15.642 -0.682 11.409 1.00 86.69 130 TYR A O 1
ATOM 1080 N N . SER A 1 131 ? -16.968 0.938 12.221 1.00 87.94 131 SER A N 1
ATOM 1081 C CA . SER A 1 131 ? -17.078 1.662 10.950 1.00 87.94 131 SER A CA 1
ATOM 1082 C C . SER A 1 131 ? -15.716 2.154 10.441 1.00 87.94 131 SER A C 1
ATOM 1084 O O . SER A 1 131 ? -15.444 2.071 9.247 1.00 87.94 131 SER A O 1
ATOM 1086 N N . LEU A 1 132 ? -14.827 2.587 11.344 1.00 88.88 132 LEU A N 1
ATOM 1087 C CA . LEU A 1 132 ? -13.464 3.013 11.018 1.00 88.88 132 LEU A CA 1
ATOM 1088 C C . LEU A 1 132 ? -12.597 1.841 10.552 1.00 88.88 132 LEU A C 1
ATOM 1090 O O . LEU A 1 132 ? -11.903 1.961 9.545 1.00 88.88 132 LEU A O 1
ATOM 1094 N N . TYR A 1 133 ? -12.679 0.691 11.226 1.00 90.56 133 TYR A N 1
ATOM 1095 C CA . TYR A 1 133 ? -12.018 -0.535 10.772 1.00 90.56 133 TYR A CA 1
ATOM 1096 C C . TYR A 1 133 ? -12.493 -0.956 9.372 1.00 90.56 133 TYR A C 1
ATOM 1098 O O . TYR A 1 133 ? -11.674 -1.231 8.488 1.00 90.56 133 TYR A O 1
ATOM 1106 N N . ALA A 1 134 ? -13.811 -0.984 9.156 1.00 89.56 134 ALA A N 1
ATOM 1107 C CA . ALA A 1 134 ? -14.394 -1.343 7.869 1.00 89.56 134 ALA A CA 1
ATOM 1108 C C . ALA A 1 134 ? -13.998 -0.337 6.776 1.00 89.56 134 ALA A C 1
ATOM 1110 O O . ALA A 1 134 ? -13.699 -0.742 5.654 1.00 89.56 134 ALA A O 1
ATOM 1111 N N . LEU A 1 135 ? -13.903 0.955 7.106 1.00 90.38 135 LEU A N 1
ATOM 1112 C CA . LEU A 1 135 ? -13.420 2.004 6.207 1.00 90.38 135 LEU A CA 1
ATOM 1113 C C . LEU A 1 135 ? -11.958 1.783 5.816 1.00 90.38 135 LEU A C 1
ATOM 1115 O O . LEU A 1 135 ? -11.656 1.767 4.624 1.00 90.38 135 LEU A O 1
ATOM 1119 N N . CYS A 1 136 ? -11.062 1.546 6.779 1.00 89.06 136 CYS A N 1
ATOM 1120 C CA . CYS A 1 136 ? -9.661 1.232 6.489 1.00 89.06 136 CYS A CA 1
ATOM 1121 C C . CYS A 1 136 ? -9.541 -0.012 5.597 1.00 89.06 136 CYS A C 1
ATOM 1123 O O . CYS A 1 136 ? -8.833 0.016 4.595 1.00 89.06 136 CYS A O 1
ATOM 1125 N N . SER A 1 137 ? -10.291 -1.072 5.903 1.00 88.75 137 SER A N 1
ATOM 1126 C CA . SER A 1 137 ? -10.299 -2.314 5.115 1.00 88.75 137 SER A CA 1
ATOM 1127 C C . SER A 1 137 ? -10.836 -2.102 3.694 1.00 88.75 137 SER A C 1
ATOM 1129 O O . SER A 1 137 ? -10.292 -2.643 2.733 1.00 88.75 137 SER A O 1
ATOM 1131 N N . THR A 1 138 ? -11.865 -1.264 3.545 1.00 90.06 138 THR A N 1
ATOM 1132 C CA . THR A 1 138 ? -12.427 -0.886 2.240 1.00 90.06 138 THR A CA 1
ATOM 1133 C C . THR A 1 138 ? -11.403 -0.122 1.408 1.00 90.06 138 THR A C 1
ATOM 1135 O O . THR A 1 138 ? -11.228 -0.443 0.236 1.00 90.06 138 THR A O 1
ATOM 1138 N N . ILE A 1 139 ? -10.698 0.846 2.009 1.00 88.19 139 ILE A N 1
ATOM 1139 C CA . ILE A 1 139 ? -9.627 1.604 1.345 1.00 88.19 139 ILE A CA 1
ATOM 1140 C C . ILE A 1 139 ? -8.516 0.660 0.879 1.00 88.19 139 ILE A C 1
ATOM 1142 O O . ILE A 1 139 ? -8.094 0.763 -0.268 1.00 88.19 139 ILE A O 1
ATOM 1146 N N . LEU A 1 140 ? -8.075 -0.280 1.721 1.00 88.69 140 LEU A N 1
ATOM 1147 C CA . LEU A 1 140 ? -7.025 -1.238 1.360 1.00 88.69 140 LEU A CA 1
ATOM 1148 C C . LEU A 1 140 ? -7.394 -2.045 0.117 1.00 88.69 140 LEU A C 1
ATOM 1150 O O . LEU A 1 140 ? -6.674 -2.028 -0.875 1.00 88.69 140 LEU A O 1
ATOM 1154 N N . ILE A 1 141 ? -8.550 -2.705 0.148 1.00 87.31 141 ILE A N 1
ATOM 1155 C CA . ILE A 1 141 ? -8.990 -3.577 -0.946 1.00 87.31 141 ILE A CA 1
ATOM 1156 C C . ILE A 1 141 ? -9.247 -2.761 -2.220 1.00 87.31 141 ILE A C 1
ATOM 1158 O O . ILE A 1 141 ? -8.863 -3.174 -3.315 1.00 87.31 141 ILE A O 1
ATOM 1162 N N . PHE A 1 142 ? -9.857 -1.582 -2.080 1.00 85.19 142 PHE A N 1
ATOM 1163 C CA . PHE A 1 142 ? -10.177 -0.718 -3.211 1.00 85.19 142 PHE A CA 1
ATOM 1164 C C . PHE A 1 142 ? -8.922 -0.202 -3.920 1.00 85.19 142 PHE A C 1
ATOM 1166 O O . PHE A 1 142 ? -8.826 -0.306 -5.142 1.00 85.19 142 PHE A O 1
ATOM 1173 N N . PHE A 1 143 ? -7.945 0.325 -3.176 1.00 83.19 143 PHE A N 1
ATOM 1174 C CA . PHE A 1 143 ? -6.711 0.843 -3.771 1.00 83.19 143 PHE A CA 1
ATOM 1175 C C . PHE A 1 143 ? -5.829 -0.271 -4.350 1.00 83.19 143 PHE A C 1
ATOM 1177 O O . PHE A 1 143 ? -5.234 -0.060 -5.408 1.00 83.19 143 PHE A O 1
ATOM 1184 N N . LYS A 1 144 ? -5.805 -1.465 -3.732 1.00 78.00 144 LYS A N 1
ATOM 1185 C CA . LYS A 1 144 ? -5.120 -2.654 -4.275 1.00 78.00 144 LYS A CA 1
ATOM 1186 C C . LYS A 1 144 ? -5.640 -3.013 -5.670 1.00 78.00 144 LYS A C 1
ATOM 1188 O O . LYS A 1 144 ? -4.865 -3.228 -6.598 1.00 78.00 144 LYS A O 1
ATOM 1193 N N . SER A 1 145 ? -6.962 -3.036 -5.825 1.00 79.12 145 SER A N 1
ATOM 1194 C CA . SER A 1 145 ? -7.602 -3.366 -7.099 1.00 79.12 145 SER A CA 1
ATOM 1195 C C . SER A 1 145 ? -7.468 -2.234 -8.123 1.00 79.12 145 SER A C 1
ATOM 1197 O O . SER A 1 145 ? -7.109 -2.463 -9.274 1.00 79.12 145 SER A O 1
ATOM 1199 N N . PHE A 1 146 ? -7.654 -0.980 -7.704 1.00 73.12 146 PHE A N 1
ATOM 1200 C CA . PHE A 1 146 ? -7.568 0.169 -8.609 1.00 73.12 146 PHE A CA 1
ATOM 1201 C C . PHE A 1 146 ? -6.163 0.377 -9.202 1.00 73.12 146 PHE A C 1
ATOM 1203 O O . PHE A 1 146 ? -6.031 0.785 -10.356 1.00 73.12 146 PHE A O 1
ATOM 1210 N N . GLY A 1 147 ? -5.103 0.102 -8.437 1.00 64.19 147 GLY A N 1
ATOM 1211 C CA . GLY A 1 147 ? -3.733 0.443 -8.827 1.00 64.19 147 GLY A CA 1
ATOM 1212 C C . GLY A 1 147 ? -2.963 -0.612 -9.625 1.00 64.19 147 GLY A C 1
ATOM 1213 O O . GLY A 1 147 ? -1.880 -0.313 -10.127 1.00 64.19 147 GLY A O 1
ATOM 1214 N N . THR A 1 148 ? -3.506 -1.819 -9.821 1.00 60.28 148 THR A N 1
ATOM 1215 C CA . THR A 1 148 ? -2.767 -2.975 -10.381 1.00 60.28 148 THR A CA 1
ATOM 1216 C C . THR A 1 148 ? -2.194 -2.748 -11.798 1.00 60.28 148 THR A C 1
ATOM 1218 O O . THR A 1 148 ? -1.326 -3.494 -12.245 1.00 60.28 148 THR A O 1
ATOM 1221 N N . SER A 1 149 ? -2.610 -1.698 -12.518 1.00 55.06 149 SER A N 1
ATOM 1222 C CA . SER A 1 149 ? -2.199 -1.449 -13.911 1.00 55.06 149 SER A CA 1
ATOM 1223 C C . SER A 1 149 ? -1.410 -0.156 -14.163 1.00 55.06 149 SER A C 1
ATOM 1225 O O . SER A 1 149 ? -0.976 0.057 -15.297 1.00 55.06 149 SER A O 1
ATOM 1227 N N . GLU A 1 150 ? -1.197 0.710 -13.164 1.00 58.56 150 GLU A N 1
ATOM 1228 C CA . GLU A 1 150 ? -0.590 2.032 -13.388 1.00 58.56 150 GLU A CA 1
ATOM 1229 C C . GLU A 1 150 ? 0.744 2.212 -12.650 1.00 58.56 150 GLU A C 1
ATOM 1231 O O . GLU A 1 150 ? 0.815 2.262 -11.425 1.00 58.56 150 GLU A O 1
ATOM 1236 N N . SER A 1 151 ? 1.830 2.373 -13.415 1.00 59.09 151 SER A N 1
ATOM 1237 C CA . SER A 1 151 ? 3.170 2.714 -12.912 1.00 59.09 151 SER A CA 1
ATOM 1238 C C . SER A 1 151 ? 3.269 4.218 -12.595 1.00 59.09 151 SER A C 1
ATOM 1240 O O . SER A 1 151 ? 4.040 4.953 -13.213 1.00 59.09 151 SER A O 1
ATOM 1242 N N . ASN A 1 152 ? 2.443 4.685 -11.653 1.00 68.12 152 ASN A N 1
ATOM 1243 C CA . ASN A 1 152 ? 2.403 6.075 -11.188 1.00 68.12 152 ASN A CA 1
ATOM 1244 C C . ASN A 1 152 ? 3.142 6.241 -9.851 1.00 68.12 152 ASN A C 1
ATOM 1246 O O . ASN A 1 152 ? 3.047 5.394 -8.964 1.00 68.12 152 ASN A O 1
ATOM 1250 N N . GLU A 1 153 ? 3.822 7.377 -9.657 1.00 67.44 153 GLU A N 1
ATOM 1251 C CA . GLU A 1 153 ? 4.586 7.640 -8.425 1.00 67.44 153 GLU A CA 1
ATOM 1252 C C . GLU A 1 153 ? 3.713 7.655 -7.160 1.00 67.44 153 GLU A C 1
ATOM 1254 O O . GLU A 1 153 ? 4.147 7.184 -6.111 1.00 67.44 153 GLU A O 1
ATOM 1259 N N . SER A 1 154 ? 2.469 8.134 -7.256 1.00 68.50 154 SER A N 1
ATOM 1260 C CA . SER A 1 154 ? 1.517 8.124 -6.138 1.00 68.50 154 SER A CA 1
ATOM 1261 C C . SER A 1 154 ? 1.101 6.710 -5.732 1.00 68.50 154 SER A C 1
ATOM 1263 O O . SER A 1 154 ? 0.905 6.447 -4.548 1.00 68.50 154 SER A O 1
ATOM 1265 N N . TYR A 1 155 ? 0.997 5.790 -6.695 1.00 74.88 155 TYR A N 1
ATOM 1266 C CA . TYR A 1 155 ? 0.692 4.391 -6.405 1.00 74.88 155 TYR A CA 1
ATOM 1267 C C . TYR A 1 155 ? 1.888 3.682 -5.764 1.00 74.88 155 TYR A C 1
ATOM 1269 O O . TYR A 1 155 ? 1.705 2.894 -4.845 1.00 74.88 155 TYR A O 1
ATOM 1277 N N . PHE A 1 156 ? 3.117 4.031 -6.157 1.00 74.06 156 PHE A N 1
ATOM 1278 C CA . PHE A 1 156 ? 4.311 3.536 -5.468 1.00 74.06 156 PHE A CA 1
ATOM 1279 C C . PHE A 1 156 ? 4.366 4.001 -4.011 1.00 74.06 156 PHE A C 1
ATOM 1281 O O . PHE A 1 156 ? 4.633 3.187 -3.139 1.00 74.06 156 PHE A O 1
ATOM 1288 N N . PHE A 1 157 ? 4.035 5.263 -3.717 1.00 77.06 157 PHE A N 1
ATOM 1289 C CA . PHE A 1 157 ? 3.918 5.717 -2.325 1.00 77.06 157 PHE A CA 1
ATOM 1290 C C . PHE A 1 157 ? 2.847 4.935 -1.548 1.00 77.06 157 PHE A C 1
ATOM 1292 O O . PHE A 1 157 ? 3.040 4.597 -0.377 1.00 77.06 157 PHE A O 1
ATOM 1299 N N . TYR A 1 158 ? 1.726 4.624 -2.205 1.00 80.56 158 TYR A N 1
ATOM 1300 C CA . TYR A 1 158 ? 0.688 3.802 -1.602 1.00 80.56 158 TYR A CA 1
ATOM 1301 C C . TYR A 1 158 ? 1.198 2.390 -1.275 1.00 80.56 158 TYR A C 1
ATOM 1303 O O . TYR A 1 158 ? 1.163 1.993 -0.115 1.00 80.56 158 TYR A O 1
ATOM 1311 N N . GLU A 1 159 ? 1.727 1.668 -2.263 1.00 77.12 159 GLU A N 1
ATOM 1312 C CA . GLU A 1 159 ? 2.214 0.290 -2.108 1.00 77.12 159 GLU A CA 1
ATOM 1313 C C . GLU A 1 159 ? 3.402 0.173 -1.143 1.00 77.12 159 GLU A C 1
ATOM 1315 O O . GLU A 1 159 ? 3.500 -0.800 -0.401 1.00 77.12 159 GLU A O 1
ATOM 1320 N N . GLU A 1 160 ? 4.310 1.152 -1.124 1.00 78.19 160 GLU A N 1
ATOM 1321 C CA . GLU A 1 160 ? 5.510 1.086 -0.284 1.00 78.19 160 GLU A CA 1
ATOM 1322 C C . GLU A 1 160 ? 5.263 1.470 1.177 1.00 78.19 160 GLU A C 1
ATOM 1324 O O . GLU A 1 160 ? 5.979 0.990 2.054 1.00 78.19 160 GLU A O 1
ATOM 1329 N N . TYR A 1 161 ? 4.305 2.361 1.455 1.00 82.81 161 TYR A N 1
ATOM 1330 C CA . TYR A 1 161 ? 4.104 2.910 2.799 1.00 82.81 161 TYR A CA 1
ATOM 1331 C C . TYR A 1 161 ? 2.647 2.871 3.256 1.00 82.81 161 TYR A C 1
ATOM 1333 O O . TYR A 1 161 ? 2.347 2.364 4.341 1.00 82.81 161 TYR A O 1
ATOM 1341 N N . LEU A 1 162 ? 1.736 3.423 2.451 1.00 84.94 162 LEU A N 1
ATOM 1342 C CA . LEU A 1 162 ? 0.357 3.651 2.879 1.00 84.94 162 LEU A CA 1
ATOM 1343 C C . LEU A 1 162 ? -0.440 2.349 3.047 1.00 84.94 162 LEU A C 1
ATOM 1345 O O . LEU A 1 162 ? -1.304 2.313 3.921 1.00 84.94 162 LEU A O 1
ATOM 1349 N N . ASP A 1 163 ? -0.144 1.297 2.276 1.00 85.00 163 ASP A N 1
ATOM 1350 C CA . ASP A 1 163 ? -0.756 -0.037 2.397 1.00 85.00 163 ASP A CA 1
ATOM 1351 C C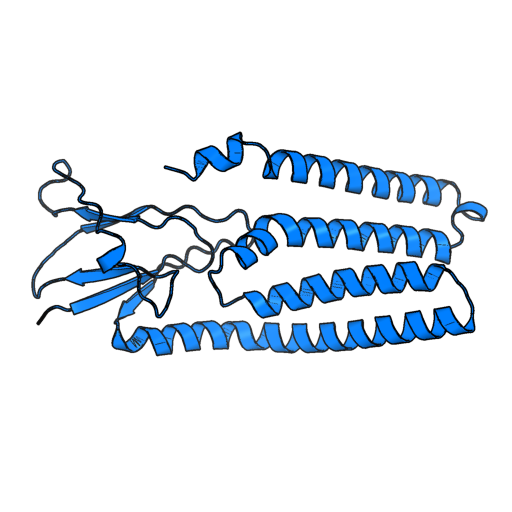 . ASP A 1 163 ? -0.520 -0.589 3.814 1.00 85.00 163 ASP A C 1
ATOM 1353 O O . ASP A 1 163 ? -1.453 -0.788 4.597 1.00 85.00 163 ASP A O 1
ATOM 1357 N N . PHE A 1 164 ? 0.750 -0.676 4.223 1.00 86.19 164 PHE A N 1
ATOM 1358 C CA . PHE A 1 164 ? 1.117 -1.131 5.563 1.00 86.19 164 PHE A CA 1
ATOM 1359 C C . PHE A 1 164 ? 0.556 -0.226 6.669 1.00 86.19 164 PHE A C 1
ATOM 1361 O O . PHE A 1 164 ? -0.007 -0.719 7.648 1.00 86.19 164 PHE A O 1
ATOM 1368 N N . ALA A 1 165 ? 0.666 1.098 6.516 1.00 88.75 165 ALA A N 1
ATOM 1369 C CA . ALA A 1 165 ? 0.162 2.036 7.515 1.00 88.75 165 ALA A CA 1
ATOM 1370 C C . ALA A 1 165 ? -1.357 1.912 7.711 1.00 88.75 165 ALA A C 1
ATOM 1372 O O . ALA A 1 165 ? -1.835 1.834 8.844 1.00 88.75 165 ALA A O 1
ATOM 1373 N N . THR A 1 166 ? -2.116 1.837 6.616 1.00 88.50 166 THR A N 1
ATOM 1374 C CA . THR A 1 166 ? -3.578 1.699 6.656 1.00 88.50 166 THR A CA 1
ATOM 1375 C C . THR A 1 166 ? -3.992 0.344 7.234 1.00 88.50 166 THR A C 1
ATOM 1377 O O . THR A 1 166 ? -4.948 0.288 8.008 1.00 88.50 166 THR A O 1
ATOM 1380 N N . MET A 1 167 ? -3.244 -0.730 6.945 1.00 90.44 167 MET A N 1
ATOM 1381 C CA . MET A 1 167 ? -3.450 -2.051 7.549 1.00 90.44 167 MET A CA 1
ATOM 1382 C C . MET A 1 167 ? -3.285 -2.007 9.068 1.00 90.44 167 MET A C 1
ATOM 1384 O O . MET A 1 167 ? -4.178 -2.443 9.793 1.00 90.44 167 MET A O 1
ATOM 1388 N N . VAL A 1 168 ? -2.183 -1.440 9.566 1.00 90.56 168 VAL A N 1
ATOM 1389 C CA . VAL A 1 168 ? -1.925 -1.353 11.010 1.00 90.56 168 VAL A CA 1
ATOM 1390 C C . VAL A 1 168 ? -2.977 -0.494 11.715 1.00 90.56 168 VAL A C 1
ATOM 1392 O O . VAL A 1 168 ? -3.513 -0.908 12.743 1.00 90.56 168 VAL A O 1
ATOM 1395 N N . ILE A 1 169 ? -3.326 0.666 11.149 1.00 90.44 169 ILE A N 1
ATOM 1396 C CA . ILE A 1 169 ? -4.374 1.545 11.691 1.00 90.44 169 ILE A CA 1
ATOM 1397 C C . ILE A 1 169 ? -5.724 0.817 11.744 1.00 90.44 169 ILE A C 1
ATOM 1399 O O . ILE A 1 169 ? -6.414 0.873 12.763 1.00 90.44 169 ILE A O 1
ATOM 1403 N N . GLY A 1 170 ? -6.083 0.089 10.683 1.00 90.69 170 GLY A N 1
ATOM 1404 C CA . GLY A 1 170 ? -7.300 -0.719 10.645 1.00 90.69 170 GLY A CA 1
ATOM 1405 C C . GLY A 1 170 ? -7.330 -1.770 11.757 1.00 90.69 170 GLY A C 1
ATOM 1406 O O . GLY A 1 170 ? -8.312 -1.854 12.494 1.00 90.69 170 GLY A O 1
ATOM 1407 N N . VAL A 1 171 ? -6.242 -2.525 11.937 1.00 90.69 171 VAL A N 1
ATOM 1408 C CA . VAL A 1 171 ? -6.146 -3.543 12.999 1.00 90.69 171 VAL A CA 1
ATOM 1409 C C . VAL A 1 171 ? -6.258 -2.915 14.390 1.00 90.69 171 VAL A C 1
ATOM 1411 O O . VAL A 1 171 ? -6.942 -3.471 15.244 1.00 90.69 171 VAL A O 1
ATOM 1414 N N . ILE A 1 172 ? -5.670 -1.739 14.627 1.00 90.00 172 ILE A N 1
ATOM 1415 C CA . ILE A 1 172 ? -5.818 -1.028 15.907 1.00 90.00 172 ILE A CA 1
ATOM 1416 C C . ILE A 1 172 ? -7.290 -0.680 16.172 1.00 90.00 172 ILE A C 1
ATOM 1418 O O . ILE A 1 172 ? -7.790 -0.952 17.262 1.00 90.00 172 ILE A O 1
ATOM 1422 N N . PHE A 1 173 ? -8.017 -0.140 15.186 1.00 88.81 173 PHE A N 1
ATOM 1423 C CA . PHE A 1 173 ? -9.449 0.142 15.351 1.00 88.81 173 PHE A CA 1
ATOM 1424 C C . PHE A 1 173 ? -10.272 -1.119 15.615 1.00 88.81 173 PHE A C 1
ATOM 1426 O O . PHE A 1 173 ? -11.202 -1.081 16.422 1.00 88.81 173 PHE A O 1
ATOM 1433 N N . TYR A 1 174 ? -9.908 -2.237 14.988 1.00 87.88 174 TYR A N 1
ATOM 1434 C CA . TYR A 1 174 ? -10.529 -3.527 15.257 1.00 87.88 174 TYR A CA 1
ATOM 1435 C C . TYR A 1 174 ? -10.287 -3.997 16.697 1.00 87.88 174 TYR A C 1
ATOM 1437 O O . TYR A 1 174 ? -11.230 -4.416 17.364 1.00 87.88 174 TYR A O 1
ATOM 1445 N N . LEU A 1 175 ? -9.059 -3.885 17.213 1.00 87.06 175 LEU A N 1
ATOM 1446 C CA . LEU A 1 175 ? -8.746 -4.260 18.598 1.00 87.06 175 LEU A CA 1
ATOM 1447 C C . LEU A 1 175 ? -9.514 -3.395 19.609 1.00 87.06 175 LEU A C 1
ATOM 1449 O O . LEU A 1 175 ? -10.109 -3.938 20.541 1.00 87.06 175 LEU A O 1
ATOM 1453 N N . ILE A 1 176 ? -9.596 -2.080 19.373 1.00 85.94 176 ILE A N 1
ATOM 1454 C CA . ILE A 1 176 ? -10.388 -1.159 20.204 1.00 85.94 176 ILE A CA 1
ATOM 1455 C C . ILE A 1 176 ? -11.875 -1.536 20.165 1.00 85.94 176 ILE A C 1
ATOM 1457 O O . ILE A 1 176 ? -12.540 -1.543 21.203 1.00 85.94 176 ILE A O 1
ATOM 1461 N N . PHE A 1 177 ? -12.397 -1.876 18.982 1.00 86.19 177 PHE A N 1
ATOM 1462 C CA . PHE A 1 177 ? -13.771 -2.345 18.821 1.00 86.19 177 PHE A CA 1
ATOM 1463 C C . PHE A 1 177 ? -14.031 -3.620 19.631 1.00 86.19 177 PHE A C 1
ATOM 1465 O O . PHE A 1 177 ? -14.961 -3.638 20.431 1.00 86.19 177 PHE A O 1
ATOM 1472 N N . VAL A 1 178 ? -13.194 -4.651 19.478 1.00 85.31 178 VAL A N 1
ATOM 1473 C CA . VAL A 1 178 ? -13.327 -5.933 20.194 1.00 85.31 178 VAL A CA 1
ATOM 1474 C C . VAL A 1 178 ? -13.291 -5.723 21.705 1.00 85.31 178 VAL A C 1
ATOM 1476 O O . VAL A 1 178 ? -14.103 -6.291 22.433 1.00 85.31 178 VAL A O 1
ATOM 1479 N N . ARG A 1 179 ? -12.377 -4.874 22.176 1.00 83.25 179 ARG A N 1
ATOM 1480 C CA . ARG A 1 179 ? -12.231 -4.545 23.593 1.00 83.25 179 ARG A CA 1
ATOM 1481 C C . ARG A 1 179 ? -13.472 -3.864 24.170 1.00 83.25 179 ARG A C 1
ATOM 1483 O O . ARG A 1 179 ? -13.864 -4.172 25.293 1.00 83.25 179 ARG A O 1
ATOM 1490 N N . SER A 1 180 ? -14.067 -2.935 23.421 1.00 79.69 180 SER A N 1
ATOM 1491 C CA . SER A 1 180 ? -15.312 -2.281 23.833 1.00 79.69 180 SER A CA 1
ATOM 1492 C C . SER A 1 180 ? -16.471 -3.278 23.817 1.00 79.69 180 SER A C 1
ATOM 1494 O O . SER A 1 180 ? -17.142 -3.441 24.826 1.00 79.69 180 SER A O 1
ATOM 1496 N N . PHE A 1 181 ? -16.620 -4.023 22.720 1.00 79.31 181 PHE A N 1
ATOM 1497 C CA . PHE A 1 181 ? -17.743 -4.928 22.484 1.00 79.31 181 PHE A CA 1
ATOM 1498 C C . PHE A 1 181 ? -17.834 -6.082 23.492 1.00 79.31 181 PHE A C 1
ATOM 1500 O O . PHE A 1 181 ? -18.923 -6.446 23.924 1.00 79.31 181 PHE A O 1
ATOM 1507 N N . ILE A 1 182 ? -16.694 -6.667 23.875 1.00 78.94 182 ILE A N 1
ATOM 1508 C CA . ILE A 1 182 ? -16.632 -7.758 24.866 1.00 78.94 182 ILE A CA 1
ATOM 1509 C C . ILE A 1 182 ? -16.684 -7.204 26.304 1.00 78.94 182 ILE A C 1
ATOM 1511 O O . ILE A 1 182 ? -16.727 -7.969 27.260 1.00 78.94 182 ILE A O 1
ATOM 1515 N N . ASN A 1 183 ? -16.669 -5.876 26.478 1.00 73.31 183 ASN A N 1
ATOM 1516 C CA . ASN A 1 183 ? -16.500 -5.205 27.767 1.00 73.31 183 ASN A CA 1
ATOM 1517 C C . ASN A 1 183 ? -15.344 -5.812 28.586 1.00 73.31 183 ASN A C 1
ATOM 1519 O O . ASN A 1 183 ? -15.413 -6.013 29.800 1.00 73.31 183 ASN A O 1
ATOM 1523 N N . THR A 1 184 ? -14.240 -6.113 27.895 1.00 64.25 184 THR A N 1
ATOM 1524 C CA . THR A 1 184 ? -13.102 -6.880 28.422 1.00 64.25 184 THR A CA 1
ATOM 1525 C C . THR A 1 184 ? -12.487 -6.244 29.671 1.00 64.25 184 THR A C 1
ATOM 1527 O O . THR A 1 184 ? -11.852 -6.918 30.480 1.00 64.25 184 THR A O 1
ATOM 1530 N N . ARG A 1 185 ? -12.696 -4.934 29.839 1.00 57.72 185 ARG A N 1
ATOM 1531 C CA . ARG A 1 185 ? -12.235 -4.142 30.977 1.00 57.72 185 ARG A CA 1
ATOM 1532 C C . ARG A 1 185 ? -12.890 -4.550 32.301 1.00 57.72 185 ARG A C 1
ATOM 1534 O O . ARG A 1 185 ? -12.237 -4.418 33.335 1.00 57.72 185 ARG A O 1
ATOM 1541 N N . GLU A 1 186 ? -14.137 -5.013 32.276 1.00 61.41 186 GLU A N 1
ATOM 1542 C CA . GLU A 1 186 ? -14.882 -5.401 33.480 1.00 61.41 186 GLU A CA 1
ATOM 1543 C C . GLU A 1 186 ? -14.837 -6.916 33.713 1.00 61.41 186 GLU A C 1
ATOM 1545 O O . GLU A 1 186 ? -14.529 -7.338 34.827 1.00 61.41 186 GLU A O 1
ATOM 1550 N N . ASP A 1 187 ? -15.017 -7.727 32.664 1.00 63.59 187 ASP A N 1
ATOM 1551 C CA . ASP A 1 187 ? -15.163 -9.184 32.815 1.00 63.59 187 ASP A CA 1
ATOM 1552 C C . ASP A 1 187 ? -13.843 -9.977 32.707 1.00 63.59 187 ASP A C 1
ATOM 1554 O O . ASP A 1 187 ? -13.692 -11.030 33.334 1.00 63.59 187 ASP A O 1
ATOM 1558 N N . HIS A 1 188 ? -12.845 -9.496 31.949 1.00 72.56 188 HIS A N 1
ATOM 1559 C CA . HIS A 1 188 ? -11.645 -10.280 31.608 1.00 72.56 188 HIS A CA 1
ATOM 1560 C C . HIS A 1 188 ? -10.348 -9.448 31.571 1.00 72.56 188 HIS A C 1
ATOM 1562 O O . HIS A 1 188 ? -9.758 -9.199 30.518 1.00 72.56 188 HIS A O 1
ATOM 1568 N N . GLN A 1 189 ? -9.833 -9.087 32.749 1.00 73.25 189 GLN A N 1
ATOM 1569 C CA . GLN A 1 189 ? -8.672 -8.193 32.904 1.00 73.25 189 GLN A CA 1
ATOM 1570 C C . GLN A 1 189 ? -7.380 -8.660 32.203 1.00 73.25 189 GLN A C 1
ATOM 1572 O O . GLN A 1 189 ? -6.595 -7.828 31.747 1.00 73.25 189 GLN A O 1
ATOM 1577 N N . GLU A 1 190 ? -7.136 -9.968 32.089 1.00 76.25 190 GLU A N 1
ATOM 1578 C CA . GLU A 1 190 ? -5.944 -10.494 31.399 1.00 76.25 190 GLU A CA 1
ATOM 1579 C C . GLU A 1 190 ? -6.029 -10.319 29.876 1.00 76.25 190 GLU A C 1
ATOM 1581 O O . GLU A 1 190 ? -5.033 -9.991 29.226 1.00 76.25 190 GLU A O 1
ATOM 1586 N N . LEU A 1 191 ? -7.230 -10.446 29.304 1.00 76.75 191 LEU A N 1
ATOM 1587 C CA . LEU A 1 191 ? -7.449 -10.222 27.878 1.00 76.75 191 LEU A CA 1
ATOM 1588 C C . LEU A 1 191 ? -7.338 -8.727 27.534 1.00 76.75 191 LEU A C 1
ATOM 1590 O O . LEU A 1 191 ? -6.759 -8.386 26.506 1.00 76.75 191 LEU A O 1
ATOM 1594 N N . ASP A 1 192 ? -7.792 -7.831 28.419 1.00 82.44 192 ASP A N 1
ATOM 1595 C CA . ASP A 1 192 ? -7.620 -6.376 28.258 1.00 82.44 192 ASP A CA 1
ATOM 1596 C C . ASP A 1 192 ? -6.134 -5.985 28.203 1.00 82.44 192 ASP A C 1
ATOM 1598 O O . ASP A 1 192 ? -5.717 -5.222 27.327 1.00 82.44 192 ASP A O 1
ATOM 1602 N N . LYS A 1 193 ? -5.306 -6.561 29.089 1.00 82.44 193 LYS A N 1
ATOM 1603 C CA . LYS A 1 193 ? -3.849 -6.345 29.083 1.00 82.44 193 LYS A CA 1
ATOM 1604 C C . LYS A 1 193 ? -3.214 -6.839 27.786 1.00 82.44 193 LYS A C 1
ATOM 1606 O O . LYS A 1 193 ? -2.425 -6.103 27.197 1.00 82.44 193 LYS A O 1
ATOM 1611 N N . PHE A 1 194 ? -3.554 -8.049 27.336 1.00 86.62 194 PHE A N 1
ATOM 1612 C CA . PHE A 1 194 ? -3.005 -8.615 26.102 1.00 86.62 194 PHE A CA 1
ATOM 1613 C C . PHE A 1 194 ? -3.350 -7.754 24.881 1.00 86.62 194 PHE A C 1
ATOM 1615 O O . PHE A 1 194 ? -2.448 -7.354 24.145 1.00 86.62 194 PHE A O 1
ATOM 1622 N N . LEU A 1 195 ? -4.627 -7.389 24.717 1.00 85.25 195 LEU A N 1
ATOM 1623 C CA . LEU A 1 195 ? -5.082 -6.544 23.609 1.00 85.25 195 LEU A CA 1
ATOM 1624 C C . LEU A 1 195 ? -4.384 -5.180 23.619 1.00 85.25 195 LEU A C 1
ATOM 1626 O O . LEU A 1 195 ? -3.908 -4.720 22.583 1.00 85.25 195 LEU A O 1
ATOM 1630 N N . ARG A 1 196 ? -4.230 -4.563 24.797 1.00 86.12 196 ARG A N 1
ATOM 1631 C CA . ARG A 1 196 ? -3.535 -3.278 24.936 1.00 86.12 196 ARG A CA 1
ATOM 1632 C C . ARG A 1 196 ? -2.043 -3.373 24.612 1.00 86.12 196 ARG A C 1
ATOM 1634 O O . ARG A 1 196 ? -1.485 -2.451 24.021 1.00 86.12 196 ARG A O 1
ATOM 1641 N N . ILE A 1 197 ? -1.385 -4.473 24.982 1.00 90.62 197 ILE A N 1
ATOM 1642 C CA . ILE A 1 197 ? 0.009 -4.726 24.594 1.00 90.62 197 ILE A CA 1
ATOM 1643 C C . ILE A 1 197 ? 0.106 -4.876 23.074 1.00 90.62 197 ILE A C 1
ATOM 1645 O O . ILE A 1 197 ? 1.006 -4.291 22.474 1.00 90.62 197 ILE A O 1
ATOM 1649 N N . SER A 1 198 ? -0.825 -5.599 22.441 1.00 89.38 198 SER A N 1
ATOM 1650 C CA . SER A 1 198 ? -0.873 -5.728 20.981 1.00 89.38 198 SER A CA 1
ATOM 1651 C C . SER A 1 198 ? -1.063 -4.376 20.286 1.00 89.38 198 SER A C 1
ATOM 1653 O O . SER A 1 198 ? -0.332 -4.085 19.344 1.00 89.38 198 SER A O 1
ATOM 1655 N N . GLU A 1 199 ? -1.968 -3.520 20.771 1.00 89.75 199 GLU A N 1
ATOM 1656 C CA . GLU A 1 199 ? -2.151 -2.151 20.258 1.00 89.75 199 GLU A CA 1
ATOM 1657 C C . GLU A 1 199 ? -0.848 -1.336 20.333 1.00 89.75 199 GLU A C 1
ATOM 1659 O O . GLU A 1 199 ? -0.437 -0.722 19.347 1.00 89.75 199 GLU A O 1
ATOM 1664 N N . ILE A 1 200 ? -0.164 -1.357 21.484 1.00 90.94 200 ILE A N 1
ATOM 1665 C CA . ILE A 1 200 ? 1.103 -0.633 21.680 1.00 90.94 200 ILE A CA 1
ATOM 1666 C C . ILE A 1 200 ? 2.197 -1.192 20.766 1.00 90.94 200 ILE A C 1
ATOM 1668 O O . ILE A 1 200 ? 2.928 -0.422 20.148 1.00 90.94 200 ILE A O 1
ATOM 1672 N N . LEU A 1 201 ? 2.306 -2.516 20.653 1.00 93.50 201 LEU A N 1
ATOM 1673 C CA . LEU A 1 201 ? 3.288 -3.168 19.790 1.00 93.50 201 LEU A CA 1
ATOM 1674 C C . LEU A 1 201 ? 3.074 -2.782 18.323 1.00 93.50 201 LEU A C 1
ATOM 1676 O O . LEU A 1 201 ? 4.039 -2.451 17.637 1.00 93.50 201 LEU A O 1
ATOM 1680 N N . LEU A 1 202 ? 1.823 -2.766 17.857 1.00 92.56 202 LEU A N 1
ATOM 1681 C CA . LEU A 1 202 ? 1.470 -2.338 16.503 1.00 92.56 202 LEU A CA 1
ATOM 1682 C C . LEU A 1 202 ? 1.819 -0.866 16.256 1.00 92.56 202 LEU A C 1
ATOM 1684 O O . LEU A 1 202 ? 2.371 -0.541 15.206 1.00 92.56 202 LEU A O 1
ATOM 1688 N N . LEU A 1 203 ? 1.570 0.017 17.228 1.00 91.44 203 LEU A N 1
ATOM 1689 C CA . LEU A 1 203 ? 1.976 1.423 17.143 1.00 91.44 203 LEU A CA 1
ATOM 1690 C C . LEU A 1 203 ? 3.499 1.583 17.082 1.00 91.44 203 LEU A C 1
ATOM 1692 O O . LEU A 1 203 ? 4.000 2.346 16.260 1.00 91.44 203 LEU A O 1
ATOM 1696 N N . VAL A 1 204 ? 4.246 0.851 17.912 1.00 92.31 204 VAL A N 1
ATOM 1697 C CA . VAL A 1 204 ? 5.717 0.865 17.888 1.00 92.31 204 VAL A CA 1
ATOM 1698 C C . VAL A 1 204 ? 6.235 0.363 16.542 1.00 92.31 204 VAL A C 1
ATOM 1700 O O . VAL A 1 204 ? 7.116 0.989 15.956 1.00 92.31 204 VAL A O 1
ATOM 1703 N N . LEU A 1 205 ? 5.662 -0.721 16.016 1.00 91.25 205 LEU A N 1
ATOM 1704 C CA . LEU A 1 205 ? 6.024 -1.259 14.709 1.00 91.25 205 LEU A CA 1
ATOM 1705 C C . LEU A 1 205 ? 5.757 -0.246 13.589 1.00 91.25 205 LEU A C 1
ATOM 1707 O O . LEU A 1 205 ? 6.614 -0.058 12.727 1.00 91.25 205 LEU A O 1
ATOM 1711 N N . LEU A 1 206 ? 4.612 0.444 13.628 1.00 90.81 206 LEU A N 1
ATOM 1712 C CA . LEU A 1 206 ? 4.286 1.505 12.678 1.00 90.81 206 LEU A CA 1
ATOM 1713 C C . LEU A 1 206 ? 5.298 2.653 12.751 1.00 90.81 206 LEU A C 1
ATOM 1715 O O . LEU A 1 206 ? 5.794 3.085 11.717 1.00 90.81 206 LEU A O 1
ATOM 1719 N N . LEU A 1 207 ? 5.659 3.105 13.956 1.00 89.44 207 LEU A N 1
ATOM 1720 C CA . LEU A 1 207 ? 6.643 4.175 14.147 1.00 89.44 207 LEU A CA 1
ATOM 1721 C C . LEU A 1 207 ? 8.035 3.787 13.639 1.00 89.44 207 LEU A C 1
ATOM 1723 O O . LEU A 1 207 ? 8.690 4.595 12.980 1.00 89.44 207 LEU A O 1
ATOM 1727 N N . ILE A 1 208 ? 8.481 2.557 13.908 1.00 89.88 208 ILE A N 1
ATOM 1728 C CA . ILE A 1 208 ? 9.750 2.030 13.388 1.00 89.88 208 ILE A CA 1
ATOM 1729 C C . ILE A 1 208 ? 9.708 1.993 11.860 1.00 89.88 208 ILE A C 1
ATOM 1731 O O . ILE A 1 208 ? 10.639 2.464 11.207 1.00 89.88 208 ILE A O 1
ATOM 1735 N N . PHE A 1 209 ? 8.620 1.480 11.285 1.00 86.00 209 PHE A N 1
ATOM 1736 C CA . PHE A 1 209 ? 8.445 1.401 9.840 1.00 86.00 209 PHE A CA 1
ATOM 1737 C C . PHE A 1 209 ? 8.457 2.789 9.182 1.00 86.00 209 PHE A C 1
ATOM 1739 O O . PHE A 1 209 ? 9.216 3.011 8.237 1.00 86.00 209 PHE A O 1
ATOM 1746 N N . SER A 1 210 ? 7.708 3.753 9.726 1.00 86.56 210 SER A N 1
ATOM 1747 C CA . SER A 1 210 ? 7.733 5.148 9.276 1.00 86.56 210 SER A CA 1
ATOM 1748 C C . SER A 1 210 ? 9.132 5.757 9.399 1.00 86.56 210 SER A C 1
ATOM 1750 O O . SER A 1 210 ? 9.605 6.394 8.459 1.00 86.56 210 SER A O 1
ATOM 1752 N N . GLY A 1 211 ? 9.837 5.521 10.509 1.00 85.56 211 GLY A N 1
ATOM 1753 C CA . GLY A 1 211 ? 11.206 6.002 10.705 1.00 85.56 211 GLY A CA 1
ATOM 1754 C C . GLY A 1 211 ? 12.191 5.455 9.668 1.00 85.56 211 GLY A C 1
ATOM 1755 O O . GLY A 1 211 ? 13.014 6.202 9.141 1.00 85.56 211 GLY A O 1
ATOM 1756 N N . ILE A 1 212 ? 12.085 4.170 9.318 1.00 84.44 212 ILE A N 1
ATOM 1757 C CA . ILE A 1 212 ? 12.919 3.536 8.284 1.00 84.44 212 ILE A CA 1
ATOM 1758 C C . ILE A 1 212 ? 12.578 4.074 6.888 1.00 84.44 212 ILE A C 1
ATOM 1760 O O . ILE A 1 212 ? 13.487 4.300 6.080 1.00 84.44 212 ILE A O 1
ATOM 1764 N N . TYR A 1 213 ? 11.291 4.279 6.598 1.00 80.31 213 TYR A N 1
ATOM 1765 C CA . TYR A 1 213 ? 10.829 4.771 5.301 1.00 80.31 213 TYR A CA 1
ATOM 1766 C C . TYR A 1 213 ? 11.306 6.204 5.029 1.00 80.31 213 TYR A C 1
ATOM 1768 O O . TYR A 1 213 ? 11.895 6.465 3.983 1.00 80.31 213 TYR A O 1
ATOM 1776 N N . PHE A 1 214 ? 11.133 7.115 5.993 1.00 80.25 214 PHE A N 1
ATOM 1777 C CA . PHE A 1 214 ? 11.550 8.517 5.860 1.00 80.25 214 PHE A CA 1
ATOM 1778 C C . PHE A 1 214 ? 13.050 8.749 6.106 1.00 80.25 214 PHE A C 1
ATOM 1780 O O . PHE A 1 214 ? 13.539 9.862 5.907 1.00 80.25 214 PHE A O 1
ATOM 1787 N N . SER A 1 215 ? 13.801 7.724 6.523 1.00 78.69 215 SER A N 1
ATOM 1788 C CA . SER A 1 215 ? 15.243 7.849 6.739 1.00 78.69 215 SER A CA 1
ATOM 1789 C C . SER A 1 215 ? 15.980 8.193 5.429 1.00 78.69 215 SER A C 1
ATOM 1791 O O . SER A 1 215 ? 15.818 7.485 4.428 1.00 78.69 215 SER A O 1
ATOM 1793 N N . PRO A 1 216 ? 16.868 9.211 5.425 1.00 62.00 216 PRO A N 1
ATOM 1794 C CA . PRO A 1 216 ? 17.626 9.618 4.239 1.00 62.00 216 PRO A CA 1
ATOM 1795 C C . PRO A 1 216 ? 18.502 8.504 3.646 1.00 62.00 216 PRO A C 1
ATOM 1797 O O . PRO A 1 216 ? 18.822 8.540 2.461 1.00 62.00 216 PRO A O 1
ATOM 1800 N N . ILE A 1 217 ? 18.863 7.498 4.453 1.00 57.97 217 ILE A N 1
ATOM 1801 C CA . ILE A 1 217 ? 19.658 6.327 4.045 1.00 57.97 217 ILE A CA 1
ATOM 1802 C C . ILE A 1 217 ? 18.915 5.489 2.990 1.00 57.97 217 ILE A C 1
ATOM 1804 O O . ILE A 1 217 ? 19.533 4.889 2.115 1.00 57.97 217 ILE A O 1
ATOM 1808 N N . THR A 1 218 ? 17.581 5.476 3.036 1.00 53.44 218 THR A N 1
ATOM 1809 C CA . THR A 1 218 ? 16.740 4.818 2.030 1.00 53.44 218 THR A CA 1
ATOM 1810 C C . THR A 1 218 ? 16.672 5.631 0.735 1.00 53.44 218 THR A C 1
ATOM 1812 O O . THR A 1 218 ? 16.694 5.058 -0.349 1.00 53.44 218 THR A O 1
ATOM 1815 N N . ILE A 1 219 ? 16.608 6.960 0.831 1.00 50.66 219 ILE A N 1
ATOM 1816 C CA . ILE A 1 219 ? 16.378 7.862 -0.310 1.00 50.66 219 ILE A CA 1
ATOM 1817 C C . ILE A 1 219 ? 17.646 8.008 -1.175 1.00 50.66 219 ILE A C 1
ATOM 1819 O O . ILE A 1 219 ? 17.569 8.111 -2.402 1.00 50.66 219 ILE A O 1
ATOM 1823 N N . SER A 1 220 ? 18.831 7.957 -0.557 1.00 43.00 220 SER A N 1
ATOM 1824 C CA . SER A 1 220 ? 20.119 8.094 -1.249 1.00 43.00 220 SER A CA 1
ATOM 1825 C C . SER A 1 220 ? 20.531 6.856 -2.057 1.00 43.00 220 SER A C 1
ATOM 1827 O O . SER A 1 220 ? 21.237 6.999 -3.052 1.00 43.00 220 SER A O 1
ATOM 1829 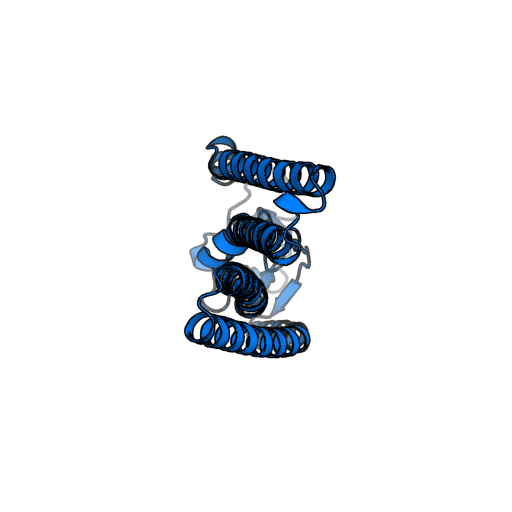N N . ALA A 1 221 ? 20.049 5.660 -1.701 1.00 47.41 221 ALA A N 1
ATOM 1830 C CA . ALA A 1 221 ? 20.361 4.418 -2.417 1.00 47.41 221 ALA A CA 1
ATOM 1831 C C . ALA A 1 221 ? 19.688 4.305 -3.802 1.00 47.41 221 ALA A C 1
ATOM 1833 O O . ALA A 1 221 ? 20.097 3.478 -4.609 1.00 47.41 221 ALA A O 1
ATOM 1834 N N . PHE A 1 222 ? 18.676 5.130 -4.092 1.00 44.31 222 PHE A N 1
ATOM 1835 C CA . PHE A 1 222 ? 17.895 5.069 -5.337 1.00 44.31 222 PHE A CA 1
ATOM 1836 C C . PHE A 1 222 ? 18.123 6.268 -6.272 1.00 44.31 222 PHE A C 1
ATOM 1838 O O . PHE A 1 222 ? 17.555 6.289 -7.363 1.00 44.31 222 PHE A O 1
ATOM 1845 N N . SER A 1 223 ? 18.938 7.253 -5.869 1.00 37.09 223 SER A N 1
ATOM 1846 C CA . SER A 1 223 ? 19.229 8.471 -6.651 1.00 37.09 223 SER A CA 1
ATOM 1847 C C . SER A 1 223 ? 20.479 8.373 -7.547 1.00 37.09 223 SER A C 1
ATOM 1849 O O . SER A 1 223 ? 20.933 9.403 -8.044 1.00 37.09 223 SER A O 1
ATOM 1851 N N . TYR A 1 224 ? 21.026 7.172 -7.766 1.00 33.62 224 TYR A N 1
ATOM 1852 C CA . TYR A 1 224 ? 22.169 6.924 -8.658 1.00 33.62 224 TYR A CA 1
ATOM 1853 C C . TYR A 1 224 ? 21.805 5.983 -9.805 1.00 33.62 224 TYR A C 1
ATOM 1855 O O . TYR A 1 224 ? 21.054 5.011 -9.553 1.00 33.62 224 TYR A O 1
#

Foldseek 3Di:
DKFKKKKAQDQFWDDKWKFKDAPVPPPDDGDTDDCVQFADPVANRIGIDIDDPPDDIDMDIDIGGFQAPPDDGDIDIGGPVCPVVVLVVQLVVLVVLLVVLVVLLVVLVVLLVVLVVVCVVVVPCLSVLVSLLSVLVSVLSNLVSVPSRHSDPVNSCCRNQVNLVSVLVSVLSVLVSVCSVVVCVPPPVVVVVVSVVVSVVSVVVSVVSVCVVPDVVVVVVRPD

pLDDT: mean 74.6, std 13.07, range [33.62, 93.5]

Secondary structure (DSSP, 8-state):
-PEEEEEE--SSEEEEEEEEE-TT-TTS--EEPPHHHHEETTEEEEEEEEE-TT---EEEEEEEE-S-TT-----EEEEGGGHHHHHHHHHHHHHHHHHHHHHHHHHHHHHHHHHHHHHHHH--THHHHHHHHHHHHHHHHHHHHHHTT---HHHHHIIIIIHHHHHHHHHHHHHHHHHHHTTHHHH-HHHHHHHHHHHHHHHHHHHHHHHHHH-HHHHHTT--

Sequence (224 aa):
MKKDVYFTPGFYYRNMVIYKGHPDSMKTTFRALPDSVTKSKLYPGGRTISLYPGEKAIFYASFNFIRTNANNYTPALVEKDFLKHWIQTQKIRAEPLDIISYVISGILLLMIFYSLAVFLQNKNKEFVYYSLYALCSTILIFFKSFGTSESNESYFFYEEYLDFATMVIGVIFYLIFVRSFINTREDHQELDKFLRISEILLLVLLLIFSGIYFSPITISAFSY

Radius of gyration: 24.33 Å; chains: 1; bounding box: 65×22×76 Å